Protein AF-A0A2V5XPL1-F1 (afdb_monomer_lite)

pLDDT: mean 75.9, std 19.17, range [29.36, 95.56]

Sequence (216 aa):
ADLLASRTSQWNYLVHGRSPAFFERTAELPSSELETATKREAIRCHQTQIKLSRRRFLRYAARPERFLRVKRESAVQRDGAVYSVSRARDNLDVDLCFSADPFRMQRNKFFVLGRDSLGRKRACQIRLPGCSADLEMLDCATSRSIGIARYRGHPFAGKFTLPLHLFSPIHDLFIKVDRRLWFFDEAGWTEIPGVPSLTKVPHSMISAEAYSLAVH

Foldseek 3Di:
DDPPPPPDWDKDWDDDDDDPVVVVQWDWDDDDPVQLVVCLVVLVVPVVVCVVPVVVSNVVSVDTIIIGTDDPPDAPDCQFQWRHWDDDQFKIKTKGAADPDPLQQPFKKKKKWAAFPVRHIWIWIWGQDQAWDWTFTATPVPRDGPDIWTWHDGSGITMIMDTCNRHGLQIKMWMAIARDSDPDGRDDIDIDHRDDDPVDDPPPDPDDDDDDDDDD

Structure (mmCIF, N/CA/C/O backbone):
data_AF-A0A2V5XPL1-F1
#
_entry.id   AF-A0A2V5XPL1-F1
#
loop_
_atom_site.group_PDB
_atom_site.id
_atom_site.type_symbol
_atom_site.label_atom_id
_atom_site.label_alt_id
_atom_site.label_comp_id
_atom_site.label_asym_id
_atom_site.label_entity_id
_atom_site.label_seq_id
_atom_site.pdbx_PDB_ins_code
_atom_site.Cartn_x
_atom_site.Cartn_y
_atom_site.Cartn_z
_atom_site.occupancy
_atom_site.B_iso_or_equiv
_atom_site.auth_seq_id
_atom_site.auth_comp_id
_atom_site.auth_asym_id
_atom_site.auth_atom_id
_atom_site.pdbx_PDB_model_num
ATOM 1 N N . ALA A 1 1 ? -38.252 9.332 -17.600 1.00 35.12 1 ALA A N 1
ATOM 2 C CA . ALA A 1 1 ? -38.357 8.841 -16.214 1.00 35.12 1 ALA A CA 1
ATOM 3 C C . ALA A 1 1 ? -36.947 8.531 -15.727 1.00 35.12 1 ALA A C 1
ATOM 5 O O . ALA A 1 1 ? -36.477 7.410 -15.881 1.00 35.12 1 ALA A O 1
ATOM 6 N N . ASP A 1 2 ? -36.251 9.560 -15.239 1.00 34.09 2 ASP A N 1
ATOM 7 C CA . ASP A 1 2 ? -34.912 9.444 -14.661 1.00 34.09 2 ASP A CA 1
ATOM 8 C C . ASP A 1 2 ? -35.022 8.782 -13.290 1.00 34.09 2 ASP A C 1
ATOM 10 O O . ASP A 1 2 ? -35.358 9.410 -12.285 1.00 34.09 2 ASP A O 1
ATOM 14 N N . LEU A 1 3 ? -34.791 7.473 -13.261 1.00 38.69 3 LEU A N 1
ATOM 15 C CA . LEU A 1 3 ? -34.635 6.735 -12.020 1.00 38.69 3 LEU A CA 1
ATOM 16 C C . LEU A 1 3 ? -33.346 7.207 -11.352 1.00 38.69 3 LEU A C 1
ATOM 18 O O . LEU A 1 3 ? -32.248 6.931 -11.831 1.00 38.69 3 LEU A O 1
ATOM 22 N N . LEU A 1 4 ? -33.534 7.937 -10.254 1.00 42.50 4 LEU A N 1
ATOM 23 C CA . LEU A 1 4 ? -32.608 8.204 -9.158 1.00 42.50 4 LEU A CA 1
ATOM 24 C C . LEU A 1 4 ? -31.478 7.166 -9.082 1.00 42.50 4 LEU A C 1
ATOM 26 O O . LEU A 1 4 ? -31.552 6.190 -8.335 1.00 42.50 4 LEU A O 1
ATOM 30 N N . ALA A 1 5 ? -30.393 7.394 -9.821 1.00 43.53 5 ALA A N 1
ATOM 31 C CA . ALA A 1 5 ? -29.129 6.755 -9.520 1.00 43.53 5 ALA A CA 1
ATOM 32 C C . ALA A 1 5 ? -28.690 7.346 -8.180 1.00 43.53 5 ALA A C 1
ATOM 34 O O . ALA A 1 5 ? -28.109 8.434 -8.136 1.00 43.53 5 ALA A O 1
ATOM 35 N N . SER A 1 6 ? -29.055 6.675 -7.083 1.00 45.66 6 SER A N 1
ATOM 36 C CA . SER A 1 6 ? -28.578 6.980 -5.739 1.00 45.66 6 SER A CA 1
ATOM 37 C C . SER A 1 6 ? -27.089 7.276 -5.839 1.00 45.66 6 SER A C 1
ATOM 39 O O . SER A 1 6 ? -26.299 6.404 -6.200 1.00 45.66 6 SER A O 1
ATOM 41 N N . ARG A 1 7 ? -26.705 8.537 -5.610 1.00 56.59 7 ARG A N 1
ATOM 42 C CA . ARG A 1 7 ? -25.305 8.964 -5.647 1.00 56.59 7 ARG A CA 1
ATOM 43 C C . ARG A 1 7 ? -24.595 8.309 -4.465 1.00 56.59 7 ARG A C 1
ATOM 45 O O . ARG A 1 7 ? -24.478 8.910 -3.397 1.00 56.59 7 ARG A O 1
ATOM 52 N N . THR A 1 8 ? -24.147 7.070 -4.641 1.00 62.78 8 THR A N 1
ATOM 53 C CA . THR A 1 8 ? -23.387 6.331 -3.637 1.00 62.78 8 THR A CA 1
ATOM 54 C C . THR A 1 8 ? -22.125 7.126 -3.335 1.00 62.78 8 THR A C 1
ATOM 56 O O . THR A 1 8 ? -21.263 7.308 -4.194 1.00 62.78 8 THR A O 1
ATOM 59 N N . SER A 1 9 ? -22.045 7.675 -2.125 1.00 63.34 9 SER A N 1
ATOM 60 C CA . SER A 1 9 ? -20.854 8.378 -1.659 1.00 63.34 9 SER A CA 1
ATOM 61 C C . SER A 1 9 ? -19.925 7.361 -1.010 1.00 63.34 9 SER A C 1
ATOM 63 O O . SER A 1 9 ? -20.336 6.647 -0.100 1.00 63.34 9 SER A O 1
ATOM 65 N N . GLN A 1 10 ? -18.684 7.289 -1.485 1.00 69.88 10 GLN A N 1
ATOM 66 C CA . GLN A 1 10 ? -17.660 6.432 -0.900 1.00 69.88 10 GLN A CA 1
ATOM 67 C C . GLN A 1 10 ? -16.995 7.154 0.275 1.00 69.88 10 GLN A C 1
ATOM 69 O O . GLN A 1 10 ? -16.659 8.338 0.187 1.00 69.88 10 GLN A O 1
ATOM 74 N N . TRP A 1 11 ? -16.803 6.430 1.372 1.00 73.44 11 TRP A N 1
ATOM 75 C CA . TRP A 1 11 ? -16.167 6.930 2.583 1.00 73.44 11 TRP A CA 1
ATOM 76 C C . TRP A 1 11 ? -15.059 5.975 3.011 1.00 73.44 11 TRP A C 1
ATOM 78 O O . TRP A 1 11 ? -15.259 4.763 3.034 1.00 73.44 11 TRP A O 1
ATOM 88 N N . ASN A 1 12 ? -13.906 6.525 3.375 1.00 73.00 12 ASN A N 1
ATOM 89 C CA . ASN A 1 12 ? -12.810 5.766 3.960 1.00 73.00 12 ASN A CA 1
ATOM 90 C C . ASN A 1 12 ? -12.900 5.860 5.481 1.00 73.00 12 ASN A C 1
ATOM 92 O O . ASN A 1 12 ? -12.899 6.963 6.029 1.00 73.00 12 ASN A O 1
ATOM 96 N N . TYR A 1 13 ? -12.959 4.712 6.155 1.00 74.25 13 TYR A N 1
ATOM 97 C CA . TYR A 1 13 ? -12.845 4.643 7.609 1.00 74.25 13 TYR A CA 1
ATOM 98 C C . TYR A 1 13 ? -11.390 4.851 8.030 1.00 74.25 13 TYR A C 1
ATOM 100 O O . TYR A 1 13 ? -10.486 4.172 7.537 1.00 74.25 13 TYR A O 1
ATOM 108 N N . LEU A 1 14 ? -11.154 5.796 8.938 1.00 70.00 14 LEU A N 1
ATOM 109 C CA . LEU A 1 14 ? -9.813 6.214 9.324 1.00 70.00 14 LEU A CA 1
ATOM 110 C C . LEU A 1 14 ? -9.501 5.808 10.764 1.00 70.00 14 LEU A C 1
ATOM 112 O O . LEU A 1 14 ? -10.142 6.246 11.715 1.00 70.00 14 LEU A O 1
ATOM 116 N N . VAL A 1 15 ? -8.456 4.995 10.924 1.00 66.06 15 VAL A N 1
ATOM 117 C CA . VAL A 1 15 ? -8.040 4.446 12.227 1.00 66.06 15 VAL A CA 1
ATOM 118 C C . VAL A 1 15 ? -6.996 5.338 12.917 1.00 66.06 15 VAL A C 1
ATOM 120 O O . VAL A 1 15 ? -6.916 5.385 14.150 1.00 66.06 15 VAL A O 1
ATOM 123 N N . HIS A 1 16 ? -6.189 6.069 12.139 1.00 64.88 16 HIS A N 1
ATOM 124 C CA . HIS A 1 16 ? -5.072 6.878 12.628 1.00 64.88 16 HIS A CA 1
ATOM 125 C C . HIS A 1 16 ? -4.953 8.199 11.860 1.00 64.88 16 HIS A C 1
ATOM 127 O O . HIS A 1 16 ? -5.080 8.222 10.643 1.00 64.88 16 HIS A O 1
ATOM 133 N N . GLY A 1 17 ? -4.643 9.274 12.583 1.00 60.06 17 GLY A N 1
ATOM 134 C CA . GLY A 1 17 ? -4.230 10.560 12.030 1.00 60.06 17 GLY A CA 1
ATOM 135 C C . GLY A 1 17 ? -3.600 11.410 13.127 1.00 60.06 17 GLY A C 1
ATOM 136 O O . GLY A 1 17 ? -3.989 11.309 14.294 1.00 60.06 17 GLY A O 1
ATOM 137 N N . ARG A 1 18 ? -2.558 12.169 12.779 1.00 57.19 18 ARG A N 1
ATOM 138 C CA . ARG A 1 18 ? -1.779 12.979 13.735 1.00 57.19 18 ARG A CA 1
ATOM 139 C C . ARG A 1 18 ? -1.685 14.457 13.356 1.00 57.19 18 ARG A C 1
ATOM 141 O O . ARG A 1 18 ? -1.270 15.247 14.194 1.00 57.19 18 ARG A O 1
ATOM 148 N N . SER A 1 19 ? -2.057 14.834 12.135 1.00 63.34 19 SER A N 1
ATOM 149 C CA . SER A 1 19 ? -1.958 16.214 11.652 1.00 63.34 19 SER A CA 1
ATOM 150 C C . SER A 1 19 ? -3.250 16.993 11.940 1.00 63.34 19 SER A C 1
ATOM 152 O O . SER A 1 19 ? -4.324 16.439 11.758 1.00 63.34 19 SER A O 1
ATOM 154 N N . PRO A 1 20 ? -3.217 18.272 12.350 1.00 64.50 20 PRO A N 1
ATOM 155 C CA . PRO A 1 20 ? -4.435 19.071 12.555 1.00 64.50 20 PRO A CA 1
ATOM 156 C C . PRO A 1 20 ? -5.342 19.116 11.315 1.00 64.50 20 PRO A C 1
ATOM 158 O O . PRO A 1 20 ? -6.543 18.881 11.406 1.00 64.50 20 PRO A O 1
ATOM 161 N N . ALA A 1 21 ? -4.733 19.254 10.135 1.00 65.31 21 ALA A N 1
ATOM 162 C CA . ALA A 1 21 ? -5.426 19.232 8.850 1.00 65.31 21 ALA A CA 1
ATOM 163 C C . ALA A 1 21 ? -6.145 17.896 8.556 1.00 65.31 21 ALA A C 1
ATOM 165 O O . ALA A 1 21 ? -7.049 17.854 7.723 1.00 65.31 21 ALA A O 1
ATOM 166 N N . PHE A 1 22 ? -5.753 16.794 9.208 1.00 66.12 22 PHE A N 1
ATOM 167 C CA . PHE A 1 22 ? -6.493 15.532 9.158 1.00 66.12 22 PHE A CA 1
ATOM 168 C C . PHE A 1 22 ? -7.837 15.660 9.883 1.00 66.12 22 PHE A C 1
ATOM 170 O O . PHE A 1 22 ? -8.853 15.282 9.313 1.00 66.12 22 PHE A O 1
ATOM 177 N N . PHE A 1 23 ? -7.866 16.239 11.088 1.00 67.69 23 PHE A N 1
ATOM 178 C CA . PHE A 1 23 ? -9.087 16.344 11.897 1.00 67.69 23 PHE A CA 1
ATOM 179 C C . PHE A 1 23 ? -10.136 17.252 11.246 1.00 67.69 23 PHE A C 1
ATOM 181 O O . PHE A 1 23 ? -11.319 16.932 11.282 1.00 67.69 23 PHE A O 1
ATOM 188 N N . GLU A 1 24 ? -9.710 18.333 10.589 1.00 71.88 24 GLU A N 1
ATOM 189 C CA . GLU A 1 24 ? -10.612 19.283 9.919 1.00 71.88 24 GLU A CA 1
ATOM 190 C C . GLU A 1 24 ? -11.378 18.681 8.731 1.00 71.88 24 GLU A C 1
ATOM 192 O O . GLU A 1 24 ? -12.438 19.176 8.354 1.00 71.88 24 GLU A O 1
ATOM 197 N N . ARG A 1 25 ? -10.850 17.618 8.112 1.00 70.56 25 ARG A N 1
ATOM 198 C CA . ARG A 1 25 ? -11.424 17.022 6.892 1.00 70.56 25 ARG A CA 1
ATOM 199 C C . ARG A 1 25 ? -12.225 15.752 7.144 1.00 70.56 25 ARG A C 1
ATOM 201 O O . ARG A 1 25 ? -12.852 15.241 6.215 1.00 70.56 25 ARG A O 1
ATOM 208 N N . THR A 1 26 ? -12.179 15.213 8.358 1.00 79.75 26 THR A N 1
ATOM 209 C CA . THR A 1 26 ? -12.940 14.016 8.715 1.00 79.75 26 THR A CA 1
ATOM 210 C C . THR A 1 26 ? -14.326 14.376 9.217 1.00 79.75 26 THR A C 1
ATOM 212 O O . THR A 1 26 ? -14.468 15.253 10.062 1.00 79.75 26 THR A O 1
ATOM 215 N N . ALA A 1 27 ? -15.335 13.643 8.757 1.00 81.94 27 ALA A N 1
ATOM 216 C CA . ALA A 1 27 ? -16.620 13.605 9.433 1.00 81.94 27 ALA A CA 1
ATOM 217 C C . ALA A 1 27 ? -16.511 12.644 10.621 1.00 81.94 27 ALA A C 1
ATOM 219 O O . ALA A 1 27 ? -16.107 11.489 10.454 1.00 81.94 27 ALA A O 1
ATOM 220 N N . GLU A 1 28 ? -16.852 13.125 11.814 1.00 84.88 28 GLU A N 1
ATOM 221 C CA . GLU A 1 28 ? -17.040 12.259 12.973 1.00 84.88 28 GLU A CA 1
ATOM 222 C C . GLU A 1 28 ? -18.458 11.697 12.941 1.00 84.88 28 GLU A C 1
ATOM 224 O O . GLU A 1 28 ? -19.423 12.440 12.755 1.00 84.88 28 GLU A O 1
ATOM 229 N N . LEU A 1 29 ? -18.581 10.385 13.111 1.00 78.00 29 LEU A N 1
ATOM 230 C CA . LEU A 1 29 ? -19.872 9.745 13.291 1.00 78.00 29 LEU A CA 1
ATOM 231 C C . LEU A 1 29 ? -20.077 9.576 14.801 1.00 78.00 29 LEU A C 1
ATOM 233 O O . LEU A 1 29 ? -19.336 8.805 15.427 1.00 78.00 29 LEU A O 1
ATOM 237 N N . PRO A 1 30 ? -20.992 10.347 15.417 1.00 72.31 30 PRO A N 1
ATOM 238 C CA . PRO A 1 30 ? -21.234 10.245 16.845 1.00 72.31 30 PRO A CA 1
ATOM 239 C C . PRO A 1 30 ? -21.788 8.855 17.142 1.00 72.31 30 PRO A C 1
ATOM 241 O O . PRO A 1 30 ? -22.742 8.412 16.510 1.00 72.31 30 PRO A O 1
ATOM 244 N N . SER A 1 31 ? -21.168 8.161 18.091 1.00 79.81 31 SER A N 1
ATOM 245 C CA . SER A 1 31 ? -21.653 6.863 18.549 1.00 79.81 31 SER A CA 1
ATOM 246 C C . SER A 1 31 ? -22.641 7.062 19.690 1.00 79.81 31 SER A C 1
ATOM 248 O O . SER A 1 31 ? -22.354 7.766 20.659 1.00 79.81 31 SER A O 1
ATOM 250 N N . SER A 1 32 ? -23.787 6.401 19.598 1.00 86.00 32 SER A N 1
ATOM 251 C CA . SER A 1 32 ? -24.721 6.249 20.709 1.00 86.00 32 SER A CA 1
ATOM 252 C C . SER A 1 32 ? -24.096 5.442 21.856 1.00 86.00 32 SER A C 1
ATOM 254 O O . SER A 1 32 ? -23.091 4.734 21.697 1.00 86.00 32 SER A O 1
ATOM 256 N N . GLU A 1 33 ? -24.706 5.509 23.040 1.00 88.69 33 GLU A N 1
ATOM 257 C CA . GLU A 1 33 ? -24.285 4.686 24.181 1.00 88.69 33 GLU A CA 1
ATOM 258 C C . GLU A 1 33 ? -24.384 3.188 23.869 1.00 88.69 33 GLU A C 1
ATOM 260 O O . GLU A 1 33 ? -23.497 2.417 24.248 1.00 88.69 33 GLU A O 1
ATOM 265 N N . LEU A 1 34 ? -25.419 2.788 23.121 1.00 90.12 34 LEU A N 1
ATOM 266 C CA . LEU A 1 34 ? -25.627 1.410 22.688 1.00 90.12 34 LEU A CA 1
ATOM 267 C C . LEU A 1 34 ? -24.510 0.946 21.745 1.00 90.12 34 LEU A C 1
ATOM 269 O O . LEU A 1 34 ? -23.914 -0.105 21.972 1.00 90.12 34 LEU A O 1
ATOM 273 N N . GLU A 1 35 ? -24.159 1.742 20.734 1.00 88.81 35 GLU A N 1
ATOM 274 C CA . GLU A 1 35 ? -23.050 1.431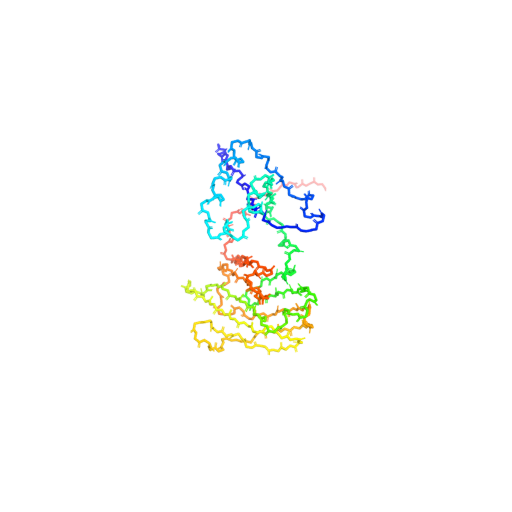 19.819 1.00 88.81 35 GLU A CA 1
ATOM 275 C C . GLU A 1 35 ? -21.711 1.374 20.558 1.00 88.81 35 GLU A C 1
ATOM 277 O O . GLU A 1 35 ? -20.902 0.474 20.329 1.00 88.81 35 GLU A O 1
ATOM 282 N N . THR A 1 36 ? -21.502 2.279 21.516 1.00 90.00 36 THR A N 1
ATOM 283 C CA . THR A 1 36 ? -20.319 2.280 22.383 1.00 90.00 36 THR A CA 1
ATOM 284 C C . THR A 1 36 ? -20.244 1.008 23.232 1.00 90.00 36 THR A C 1
ATOM 286 O O . THR A 1 36 ? -19.161 0.436 23.404 1.00 90.00 36 THR A O 1
ATOM 289 N N . ALA A 1 37 ? -21.373 0.537 23.769 1.00 91.25 37 ALA A N 1
ATOM 290 C CA . ALA A 1 37 ? -21.451 -0.706 24.529 1.00 91.25 37 ALA A CA 1
ATOM 291 C C . ALA A 1 37 ? -21.170 -1.930 23.645 1.00 91.25 37 ALA A C 1
ATOM 293 O O . ALA A 1 37 ? -20.331 -2.757 24.009 1.00 91.25 37 ALA A O 1
ATOM 294 N N . THR A 1 38 ? -21.769 -1.993 22.455 1.00 92.38 38 THR A N 1
ATOM 295 C CA . THR A 1 38 ? -21.522 -3.044 21.457 1.00 92.38 38 THR A CA 1
ATOM 296 C C . THR A 1 38 ? -20.051 -3.086 21.045 1.00 92.38 38 THR A C 1
ATOM 298 O O . THR A 1 38 ? -19.418 -4.142 21.074 1.00 92.38 38 THR A O 1
ATOM 301 N N . LYS A 1 39 ? -19.453 -1.927 20.753 1.00 90.75 39 LYS A N 1
ATOM 302 C CA . LYS A 1 39 ? -18.028 -1.798 20.423 1.00 90.75 39 LYS A CA 1
ATOM 303 C C . LYS A 1 39 ? -17.135 -2.253 21.573 1.00 90.75 39 LYS A C 1
ATOM 305 O O . LYS A 1 39 ? -16.121 -2.916 21.354 1.00 90.75 39 LYS A O 1
ATOM 310 N N . ARG A 1 40 ? -17.508 -1.932 22.815 1.00 92.50 40 ARG A N 1
ATOM 311 C CA . ARG A 1 40 ? -16.790 -2.377 24.016 1.00 92.50 40 ARG A CA 1
ATOM 312 C C . ARG A 1 40 ? -16.814 -3.898 24.157 1.00 92.50 40 ARG A C 1
ATOM 314 O O . ARG A 1 40 ? -15.784 -4.465 24.521 1.00 92.50 40 ARG A O 1
ATOM 321 N N . GLU A 1 41 ? -17.944 -4.537 23.874 1.00 93.25 41 GLU A N 1
ATOM 322 C CA . GLU A 1 41 ? -18.061 -5.994 23.938 1.00 93.25 41 GLU A CA 1
ATOM 323 C C . GLU A 1 41 ? -17.278 -6.674 22.812 1.00 93.25 41 GLU A C 1
ATOM 325 O O . GLU A 1 41 ? -16.469 -7.558 23.079 1.00 93.25 41 GLU A O 1
ATOM 330 N N . ALA A 1 42 ? -17.369 -6.159 21.583 1.00 93.25 42 ALA A N 1
ATOM 331 C CA . ALA A 1 42 ? -16.546 -6.630 20.469 1.00 93.25 42 ALA A CA 1
ATOM 332 C C . ALA A 1 42 ? -15.039 -6.556 20.788 1.00 93.25 42 ALA A C 1
ATOM 334 O O . ALA A 1 42 ? -14.293 -7.504 20.545 1.00 93.25 42 ALA A O 1
ATOM 335 N N . ILE A 1 43 ? -14.583 -5.467 21.420 1.00 91.44 43 ILE A N 1
ATOM 336 C CA . ILE A 1 43 ? -13.186 -5.322 21.858 1.00 91.44 43 ILE A CA 1
ATOM 337 C C . ILE A 1 43 ? -12.798 -6.393 22.897 1.00 91.44 43 ILE A C 1
ATOM 339 O O . ILE A 1 43 ? -11.664 -6.877 22.876 1.00 91.44 43 ILE A O 1
ATOM 343 N N . ARG A 1 44 ? -13.709 -6.794 23.796 1.00 91.12 44 ARG A N 1
ATOM 344 C CA . ARG A 1 44 ? -13.439 -7.829 24.814 1.00 91.12 44 ARG A CA 1
ATOM 345 C C . ARG A 1 44 ? -13.221 -9.215 24.213 1.00 91.12 44 ARG A C 1
ATOM 347 O O . ARG A 1 44 ? -12.436 -9.978 24.777 1.00 91.12 44 ARG A O 1
ATOM 354 N N . CYS A 1 45 ? -13.831 -9.512 23.066 1.00 93.81 45 CYS A N 1
ATOM 355 C CA . CYS A 1 45 ? -13.637 -10.776 22.355 1.00 93.81 45 CYS A CA 1
ATOM 356 C C . CYS A 1 45 ? -12.176 -10.996 21.915 1.00 93.81 45 CYS A C 1
ATOM 358 O O . CYS A 1 45 ? -11.729 -12.137 21.800 1.00 93.81 45 CYS A O 1
ATOM 360 N N . HIS A 1 46 ? -11.382 -9.931 21.737 1.00 88.50 46 HIS A N 1
ATOM 361 C CA . HIS A 1 46 ? -9.960 -10.017 21.380 1.00 88.50 46 HIS A CA 1
ATOM 362 C C . HIS A 1 46 ? -9.070 -10.307 22.602 1.00 88.50 46 HIS A C 1
ATOM 364 O O . HIS A 1 46 ? -8.230 -9.497 23.005 1.00 88.50 46 HIS A O 1
ATOM 370 N N . GLN A 1 47 ? -9.243 -11.492 23.197 1.00 88.62 47 GLN A N 1
ATOM 371 C CA . GLN A 1 47 ? -8.633 -11.887 24.474 1.00 88.62 47 GLN A CA 1
ATOM 372 C C . GLN A 1 47 ? -7.112 -11.671 24.536 1.00 88.62 47 GLN A C 1
ATOM 374 O O . GLN A 1 47 ? -6.595 -11.222 25.560 1.00 88.62 47 GLN A O 1
ATOM 379 N N . THR A 1 48 ? -6.386 -11.950 23.450 1.00 89.31 48 THR A N 1
ATOM 380 C CA . THR A 1 48 ? -4.926 -11.764 23.373 1.00 89.31 48 THR A CA 1
ATOM 381 C C . THR A 1 48 ? -4.524 -10.296 23.516 1.00 89.31 48 THR A C 1
ATOM 383 O O . THR A 1 48 ? -3.605 -9.981 24.266 1.00 89.31 48 THR A O 1
ATOM 386 N N . GLN A 1 49 ? -5.251 -9.377 22.876 1.00 86.88 49 GLN A N 1
ATOM 387 C CA . GLN A 1 49 ? -5.011 -7.937 22.985 1.00 86.88 49 GLN A CA 1
ATOM 388 C C . GLN A 1 49 ? -5.408 -7.409 24.371 1.00 86.88 49 GLN A C 1
ATOM 390 O O . GLN A 1 49 ? -4.670 -6.635 24.984 1.00 86.88 49 GLN A O 1
ATOM 395 N N . ILE A 1 50 ? -6.531 -7.878 24.923 1.00 89.31 50 ILE A N 1
ATOM 396 C CA . ILE A 1 50 ? -6.994 -7.488 26.264 1.00 89.31 50 ILE A CA 1
ATOM 397 C C . ILE A 1 50 ? -5.991 -7.877 27.353 1.00 89.31 50 ILE A C 1
ATOM 399 O O . ILE A 1 50 ? -5.748 -7.071 28.255 1.00 89.31 50 ILE A O 1
ATOM 403 N N . LYS A 1 51 ? -5.380 -9.065 27.251 1.00 89.56 51 LYS A N 1
ATOM 404 C CA . LYS A 1 51 ? -4.330 -9.521 28.176 1.00 89.56 51 LYS A CA 1
ATOM 405 C C . LYS A 1 51 ? -3.105 -8.601 28.172 1.00 89.56 51 LYS A C 1
ATOM 407 O O . LYS A 1 51 ? -2.508 -8.409 29.223 1.00 89.56 51 LYS A O 1
ATOM 412 N N . LEU A 1 52 ? -2.767 -7.989 27.032 1.00 88.75 52 LEU A N 1
ATOM 413 C CA . LEU A 1 52 ? -1.648 -7.043 26.939 1.00 88.75 52 LEU A CA 1
ATOM 414 C C . LEU A 1 52 ? -1.962 -5.691 27.591 1.00 88.75 52 LEU A C 1
ATOM 416 O O . LEU A 1 52 ? -1.110 -5.122 28.267 1.00 88.75 52 LEU A O 1
ATOM 420 N N . SER A 1 53 ? -3.156 -5.127 27.364 1.00 89.75 53 SER A N 1
ATOM 421 C CA . SER A 1 53 ? -3.530 -3.844 27.981 1.00 89.75 53 SER A CA 1
ATOM 422 C C . SER A 1 53 ? -5.033 -3.541 27.932 1.00 89.75 53 SER A C 1
ATOM 424 O O . SER A 1 53 ? -5.507 -2.728 27.133 1.00 89.75 53 SER A O 1
ATOM 426 N N . ARG A 1 54 ? -5.805 -4.136 28.847 1.00 89.00 54 ARG A N 1
ATOM 427 C CA . ARG A 1 54 ? -7.267 -3.955 28.941 1.00 89.00 54 ARG A CA 1
ATOM 428 C C . ARG A 1 54 ? -7.707 -2.486 28.937 1.00 89.00 54 ARG A C 1
ATOM 430 O O . ARG A 1 54 ? -8.564 -2.108 28.140 1.00 89.00 54 ARG A O 1
ATOM 437 N N . ARG A 1 55 ? -7.107 -1.638 29.785 1.00 91.06 55 ARG A N 1
ATOM 438 C CA . ARG A 1 55 ? -7.458 -0.205 29.879 1.00 91.06 55 ARG A CA 1
ATOM 439 C C . ARG A 1 55 ? -7.234 0.524 28.554 1.00 91.06 55 ARG A C 1
ATOM 441 O O . ARG A 1 55 ? -8.081 1.312 28.139 1.00 91.06 55 ARG A O 1
ATOM 448 N N . ARG A 1 56 ? -6.104 0.269 27.884 1.00 89.44 56 ARG A N 1
ATOM 449 C CA . ARG A 1 56 ? -5.773 0.906 26.603 1.00 89.44 56 ARG A CA 1
ATOM 450 C C . ARG A 1 56 ? -6.771 0.508 25.523 1.00 89.44 56 ARG A C 1
ATOM 452 O O . ARG A 1 56 ? -7.236 1.394 24.811 1.00 89.44 56 ARG A O 1
ATOM 459 N N . PHE A 1 57 ? -7.086 -0.782 25.412 1.00 88.50 57 PHE A N 1
ATOM 460 C CA . PHE A 1 57 ? -7.955 -1.279 24.348 1.00 88.50 57 PHE A CA 1
ATOM 461 C C . PHE A 1 57 ? -9.418 -0.874 24.550 1.00 88.50 57 PHE A C 1
ATOM 463 O O . PHE A 1 57 ? -10.038 -0.370 23.619 1.00 88.50 57 PHE A O 1
ATOM 470 N N . LEU A 1 58 ? -9.951 -0.958 25.773 1.00 90.19 58 LEU A N 1
ATOM 471 C CA . LEU A 1 58 ? -11.329 -0.530 26.046 1.00 90.19 58 LEU A CA 1
ATOM 472 C C . LEU A 1 58 ? -11.539 0.978 25.853 1.00 90.19 58 LEU A C 1
ATOM 474 O O . LEU A 1 58 ? -12.645 1.402 25.529 1.00 90.19 58 LEU A O 1
ATOM 478 N N . ARG A 1 59 ? -10.484 1.796 25.981 1.00 89.00 59 ARG A N 1
ATOM 479 C CA . ARG A 1 59 ? -10.556 3.233 25.679 1.00 89.00 59 ARG A CA 1
ATOM 480 C C . ARG A 1 59 ? -10.881 3.513 24.207 1.00 89.00 59 ARG A C 1
ATOM 482 O O . ARG A 1 59 ? -11.398 4.586 23.922 1.00 89.00 59 ARG A O 1
ATOM 489 N N . TYR A 1 60 ? -10.618 2.586 23.278 1.00 87.06 60 TYR A N 1
ATOM 490 C CA . TYR A 1 60 ? -11.019 2.758 21.876 1.00 87.06 60 TYR A CA 1
ATOM 491 C C . TYR A 1 60 ? -12.538 2.709 21.678 1.00 87.06 60 TYR A C 1
ATOM 493 O O . TYR A 1 60 ? -13.016 3.298 20.714 1.00 87.06 60 TYR A O 1
ATOM 501 N N . ALA A 1 61 ? -13.297 2.075 22.583 1.00 88.62 61 ALA A N 1
ATOM 502 C CA . ALA A 1 61 ? -14.759 2.061 22.502 1.00 88.62 61 ALA A CA 1
ATOM 503 C C . ALA A 1 61 ? -15.357 3.468 22.639 1.00 88.62 61 ALA A C 1
ATOM 505 O O . ALA A 1 61 ? -16.333 3.776 21.976 1.00 88.62 61 ALA A O 1
ATOM 506 N N . ALA A 1 62 ? -14.741 4.323 23.460 1.00 84.44 62 ALA A N 1
ATOM 507 C CA . ALA A 1 62 ? -15.218 5.680 23.725 1.00 84.44 62 ALA A CA 1
ATOM 508 C C . ALA A 1 62 ? -14.738 6.718 22.695 1.00 84.44 62 ALA A C 1
ATOM 510 O O . ALA A 1 62 ? -14.997 7.906 22.860 1.00 84.44 62 ALA A O 1
ATOM 511 N N . ARG A 1 63 ? -13.961 6.312 21.682 1.00 84.81 63 ARG A N 1
ATOM 512 C CA . ARG A 1 63 ? -13.459 7.241 20.664 1.00 84.81 63 ARG A CA 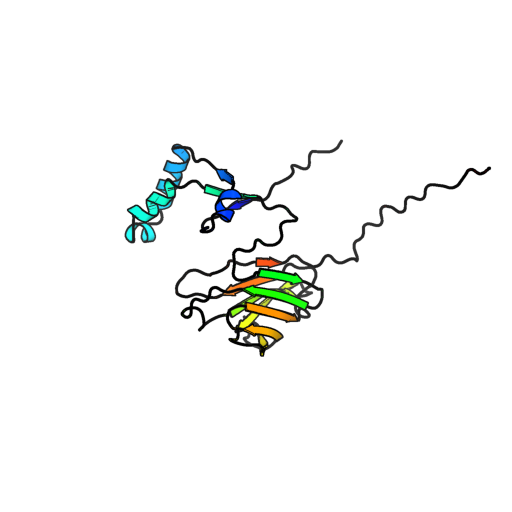1
ATOM 513 C C . ARG A 1 63 ? -14.460 7.343 19.513 1.00 84.81 63 ARG A C 1
ATOM 515 O O . ARG A 1 63 ? -14.873 6.284 19.029 1.00 84.81 63 ARG A O 1
ATOM 522 N N . PRO A 1 64 ? -14.769 8.566 19.041 1.00 81.69 64 PRO A N 1
ATOM 523 C CA . PRO A 1 64 ? -15.603 8.746 17.864 1.00 81.69 64 PRO A CA 1
ATOM 524 C C . PRO A 1 64 ? -14.936 8.115 16.642 1.00 81.69 64 PRO A C 1
ATOM 526 O O . PRO A 1 64 ? -13.705 8.093 16.514 1.00 81.69 64 PRO A O 1
ATOM 529 N N . GLU A 1 65 ? -15.765 7.577 15.758 1.00 84.75 65 GLU A N 1
ATOM 530 C CA . GLU A 1 65 ? -15.325 7.023 14.486 1.00 84.75 65 GLU A CA 1
ATOM 531 C C . GLU A 1 65 ? -15.235 8.124 13.444 1.00 84.75 65 GLU A C 1
ATOM 533 O O . GLU A 1 65 ? -16.058 9.037 13.411 1.00 84.75 65 GLU A O 1
ATOM 538 N N . ARG A 1 66 ? -14.200 8.057 12.609 1.00 83.62 66 ARG A N 1
ATOM 539 C CA . ARG A 1 66 ? -13.892 9.120 11.659 1.00 83.62 66 ARG A CA 1
ATOM 540 C C . ARG A 1 66 ? -13.870 8.592 10.252 1.00 83.62 66 ARG A C 1
ATOM 542 O O . ARG A 1 66 ? -13.223 7.584 9.963 1.00 83.62 66 ARG A O 1
ATOM 549 N N . PHE A 1 67 ? -14.535 9.329 9.381 1.00 81.31 67 PHE A N 1
ATOM 550 C CA . PHE A 1 67 ? -14.689 8.977 7.988 1.00 81.31 67 PHE A CA 1
ATOM 551 C C . PHE A 1 67 ? -14.252 10.138 7.111 1.00 81.31 67 PHE A C 1
ATOM 553 O O . PHE A 1 67 ? -14.579 11.298 7.360 1.00 81.31 67 PHE A O 1
ATOM 560 N N . LEU A 1 68 ? -13.518 9.821 6.053 1.00 78.19 68 LEU A N 1
ATOM 561 C CA . LEU A 1 68 ? -13.187 10.777 5.010 1.00 78.19 68 LEU A CA 1
ATOM 562 C C . LEU A 1 68 ? -14.037 10.487 3.784 1.00 78.19 68 LEU A C 1
ATOM 564 O O . LEU A 1 68 ? -14.012 9.375 3.257 1.00 78.19 68 LEU A O 1
ATOM 568 N N . ARG A 1 69 ? -14.763 11.498 3.308 1.00 71.62 69 ARG A N 1
ATOM 569 C CA . ARG A 1 69 ? -15.510 11.387 2.058 1.00 71.62 69 ARG A CA 1
ATOM 570 C C . ARG A 1 69 ? -14.533 11.368 0.892 1.00 71.62 69 ARG A C 1
ATOM 572 O O . ARG A 1 69 ? -13.794 12.329 0.684 1.00 71.62 69 ARG A O 1
ATOM 579 N N . VAL A 1 70 ? -14.568 10.305 0.105 1.00 67.31 70 VAL A N 1
ATOM 580 C CA . VAL A 1 70 ? -13.778 10.199 -1.119 1.00 67.31 70 VAL A CA 1
ATOM 581 C C . VAL A 1 70 ? -14.520 10.965 -2.210 1.00 67.31 70 VAL A C 1
ATOM 583 O O . VAL A 1 70 ? -15.613 10.564 -2.616 1.00 67.31 70 VAL A O 1
ATOM 586 N N . LYS A 1 71 ? -13.970 12.090 -2.688 1.00 62.62 71 LYS A N 1
ATOM 587 C CA . LYS A 1 71 ? -14.448 12.669 -3.955 1.00 62.62 71 LYS A CA 1
ATOM 588 C C . LYS A 1 71 ? -13.739 11.924 -5.084 1.00 62.62 71 LYS A C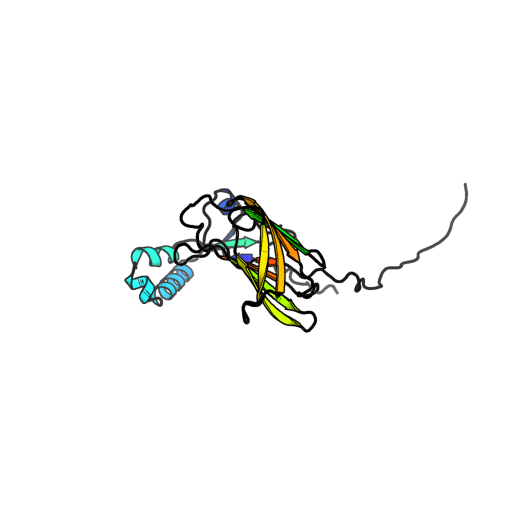 1
ATOM 590 O O . LYS A 1 71 ? -12.537 11.702 -4.987 1.00 62.62 71 LYS A O 1
ATOM 595 N N . ARG A 1 72 ? -14.455 11.583 -6.162 1.00 52.81 72 ARG A N 1
ATOM 596 C CA . ARG A 1 72 ? -13.880 10.908 -7.348 1.00 52.81 72 ARG A CA 1
ATOM 597 C C . ARG A 1 72 ? -12.674 11.646 -7.951 1.00 52.81 72 ARG A C 1
ATOM 599 O O . ARG A 1 72 ? -11.850 11.019 -8.596 1.00 52.81 72 ARG A O 1
ATOM 606 N N . GLU A 1 73 ? -12.563 12.948 -7.700 1.00 48.97 73 GLU A N 1
ATOM 607 C CA . GLU A 1 73 ? -11.487 13.827 -8.179 1.00 48.97 73 GLU A CA 1
ATOM 608 C C . GLU A 1 73 ? -10.407 14.104 -7.116 1.00 48.97 73 GLU A C 1
ATOM 610 O O . GLU A 1 73 ? -9.479 14.876 -7.344 1.00 48.97 73 GLU A O 1
ATOM 615 N N . SER A 1 74 ? -10.525 13.524 -5.916 1.00 44.25 74 SER A N 1
ATOM 616 C CA . SER A 1 74 ? -9.529 13.722 -4.862 1.00 44.25 74 SER A CA 1
ATOM 617 C C . SER A 1 74 ? -8.255 12.973 -5.219 1.00 44.25 74 SER A C 1
ATOM 619 O O . SER A 1 74 ? -8.193 11.753 -5.087 1.00 44.25 74 SER A O 1
ATOM 621 N N . ALA A 1 75 ? -7.238 13.726 -5.644 1.00 42.44 75 ALA A N 1
ATOM 622 C CA . ALA A 1 75 ? -5.858 13.268 -5.688 1.00 42.44 75 ALA A CA 1
ATOM 623 C C . ALA A 1 75 ? -5.537 12.481 -4.408 1.00 42.44 75 ALA A C 1
ATOM 625 O O . ALA A 1 75 ? -5.870 12.934 -3.307 1.00 42.44 75 ALA A O 1
ATOM 626 N N . VAL A 1 76 ? -4.930 11.301 -4.576 1.00 43.94 76 VAL A N 1
ATOM 627 C CA . VAL A 1 76 ? -4.459 10.419 -3.498 1.00 43.94 76 VAL A CA 1
ATOM 628 C C . VAL A 1 76 ? -3.852 11.284 -2.391 1.00 43.94 76 VAL A C 1
ATOM 630 O O . VAL A 1 76 ? -2.917 12.050 -2.622 1.00 43.94 76 VAL A O 1
ATOM 633 N N . GLN A 1 77 ? -4.482 11.272 -1.216 1.00 45.19 77 GLN A N 1
ATOM 634 C CA . GLN A 1 77 ? -4.183 12.241 -0.172 1.00 45.19 77 GLN A CA 1
ATOM 635 C C . GLN A 1 77 ? -2.762 12.031 0.374 1.00 45.19 77 GLN A C 1
ATOM 637 O O . GLN A 1 77 ? -2.330 10.908 0.617 1.00 45.19 77 GLN A O 1
ATOM 642 N N . ARG A 1 78 ? -2.077 13.162 0.574 1.00 51.91 78 ARG A N 1
ATOM 643 C CA . ARG A 1 78 ? -0.656 13.371 0.908 1.00 51.91 78 ARG A CA 1
ATOM 644 C C . ARG A 1 78 ? -0.253 12.940 2.332 1.00 51.91 78 ARG A C 1
ATOM 646 O O . ARG A 1 78 ? 0.405 13.707 3.027 1.00 51.91 78 ARG A O 1
ATOM 653 N N . ASP A 1 79 ? -0.699 11.781 2.805 1.00 47.75 79 ASP A N 1
ATOM 654 C CA . ASP A 1 79 ? -0.393 11.286 4.159 1.00 47.75 79 ASP A CA 1
ATOM 655 C C . ASP A 1 79 ? 0.108 9.833 4.068 1.00 47.75 79 ASP A C 1
ATOM 657 O O . ASP A 1 79 ? -0.574 8.871 4.417 1.00 47.75 79 ASP A O 1
ATOM 661 N N . GLY A 1 80 ? 1.293 9.667 3.475 1.00 63.53 80 GLY A N 1
ATOM 662 C CA . GLY A 1 80 ? 1.929 8.371 3.257 1.00 63.53 80 GLY A CA 1
ATOM 663 C C . GLY A 1 80 ? 3.245 8.490 2.492 1.00 63.53 80 GLY A C 1
ATOM 664 O O . GLY A 1 80 ? 3.580 9.547 1.964 1.00 63.53 80 GLY A O 1
ATOM 665 N N . ALA A 1 81 ? 3.985 7.382 2.418 1.00 73.12 81 ALA A N 1
ATOM 666 C CA . ALA A 1 81 ? 5.278 7.319 1.736 1.00 73.12 81 ALA A CA 1
ATOM 667 C C . ALA A 1 81 ? 5.207 7.617 0.224 1.00 73.12 81 ALA A C 1
ATOM 669 O O . ALA A 1 81 ? 6.214 7.961 -0.391 1.00 73.12 81 ALA A O 1
ATOM 670 N N . VAL A 1 82 ? 4.024 7.456 -0.376 1.00 79.62 82 VAL A N 1
ATOM 671 C CA . VAL A 1 82 ? 3.743 7.766 -1.780 1.00 79.62 82 VAL A CA 1
ATOM 672 C C . VAL A 1 82 ? 3.125 9.159 -1.853 1.00 79.62 82 VAL A C 1
ATOM 674 O O . VAL A 1 82 ? 1.999 9.363 -1.407 1.00 79.62 82 VAL A O 1
ATOM 677 N N . TYR A 1 83 ? 3.868 10.108 -2.414 1.00 77.00 83 TYR A N 1
ATOM 678 C CA . TYR A 1 83 ? 3.450 11.499 -2.566 1.00 77.00 83 TYR A CA 1
ATOM 679 C C . TYR A 1 83 ? 2.575 11.708 -3.806 1.00 77.00 83 TYR A C 1
ATOM 681 O O . TYR A 1 83 ? 1.594 12.449 -3.765 1.00 77.00 83 TYR A O 1
ATOM 689 N N . SER A 1 84 ? 2.934 11.061 -4.914 1.00 80.81 84 SER A N 1
ATOM 690 C CA . SER A 1 84 ? 2.242 11.199 -6.192 1.00 80.81 84 SER A CA 1
ATOM 691 C C . SER A 1 84 ? 2.388 9.917 -7.010 1.00 80.81 84 SER A C 1
ATOM 693 O O . SER A 1 84 ? 3.363 9.176 -6.861 1.00 80.81 84 SER A O 1
ATOM 695 N N . VAL A 1 85 ? 1.399 9.647 -7.861 1.00 86.00 85 VAL A N 1
ATOM 696 C CA . VAL A 1 85 ? 1.445 8.553 -8.829 1.00 86.00 85 VAL A CA 1
ATOM 697 C C . VAL A 1 85 ? 0.884 9.045 -10.151 1.00 86.00 85 VAL A C 1
ATOM 699 O O . VAL A 1 85 ? -0.208 9.609 -10.193 1.00 86.00 85 VAL A O 1
ATOM 702 N N . SER A 1 86 ? 1.599 8.777 -11.238 1.00 85.50 86 SER A N 1
ATOM 703 C CA . SER A 1 86 ? 1.096 8.963 -12.593 1.00 85.50 86 SER A CA 1
ATOM 704 C C . SER A 1 86 ? 1.332 7.701 -13.413 1.00 85.50 86 SER A C 1
ATOM 706 O O . SER A 1 86 ? 2.390 7.077 -13.353 1.00 85.50 86 SER A O 1
ATOM 708 N N . ARG A 1 87 ? 0.305 7.286 -14.155 1.00 88.62 87 ARG A N 1
ATOM 709 C CA . ARG A 1 87 ? 0.319 6.058 -14.945 1.00 88.62 87 ARG A CA 1
ATOM 710 C C . ARG A 1 87 ? 0.109 6.392 -16.412 1.00 88.62 87 ARG A C 1
ATOM 712 O O . ARG A 1 87 ? -0.929 6.931 -16.785 1.00 88.62 87 ARG A O 1
ATOM 719 N N . ALA A 1 88 ? 1.078 6.016 -17.232 1.00 86.25 88 ALA A N 1
ATOM 720 C CA . ALA A 1 88 ? 0.947 5.940 -18.676 1.00 86.25 88 ALA A CA 1
ATOM 721 C C . ALA A 1 88 ? 0.734 4.479 -19.102 1.00 86.25 88 ALA A C 1
ATOM 723 O O . ALA A 1 88 ? 0.764 3.559 -18.282 1.00 86.25 88 ALA A O 1
ATOM 724 N N . ARG A 1 89 ? 0.527 4.255 -20.405 1.00 83.31 89 ARG A N 1
ATOM 725 C CA . ARG A 1 89 ? 0.414 2.902 -20.972 1.00 83.31 89 ARG A CA 1
ATOM 726 C C . ARG A 1 89 ? 1.645 2.051 -20.646 1.00 83.31 89 ARG A C 1
ATOM 728 O O . ARG A 1 89 ? 1.490 0.922 -20.196 1.00 83.31 89 ARG A O 1
ATOM 735 N N . ASP A 1 90 ? 2.831 2.623 -20.839 1.00 86.50 90 ASP A N 1
ATOM 736 C CA . ASP A 1 90 ? 4.088 1.872 -20.796 1.00 86.50 90 ASP A CA 1
ATOM 737 C C . ASP A 1 90 ? 4.915 2.126 -19.539 1.00 86.50 90 ASP A C 1
ATOM 739 O O . ASP A 1 90 ? 5.843 1.370 -19.269 1.00 86.50 90 ASP A O 1
ATOM 743 N N . ASN A 1 91 ? 4.575 3.150 -18.751 1.00 90.88 91 ASN A N 1
ATOM 744 C CA . ASN A 1 91 ? 5.357 3.563 -17.590 1.00 90.88 91 ASN A CA 1
ATOM 745 C C . ASN A 1 91 ? 4.468 3.909 -16.395 1.00 90.88 91 ASN A C 1
ATOM 747 O O . ASN A 1 91 ? 3.385 4.480 -16.547 1.00 90.88 91 ASN A O 1
ATOM 751 N N . LEU A 1 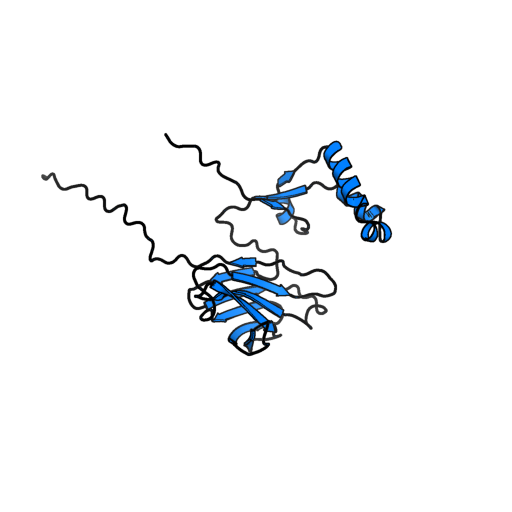92 ? 4.973 3.607 -15.203 1.00 92.19 92 LEU A N 1
ATOM 752 C CA . LEU A 1 92 ? 4.438 4.080 -13.936 1.00 92.19 92 LEU A CA 1
ATOM 753 C C . LEU A 1 92 ? 5.464 4.976 -13.260 1.00 92.19 92 LEU A C 1
ATOM 755 O O . LEU A 1 92 ? 6.570 4.531 -12.968 1.00 92.19 92 LEU A O 1
ATOM 759 N N . ASP A 1 93 ? 5.064 6.202 -12.968 1.00 92.12 93 ASP A N 1
ATOM 760 C CA . ASP A 1 93 ? 5.860 7.175 -12.242 1.00 92.12 93 ASP A CA 1
ATOM 761 C C . ASP A 1 93 ? 5.298 7.336 -10.828 1.00 92.12 93 ASP A C 1
ATOM 763 O O . ASP A 1 93 ? 4.111 7.614 -10.650 1.00 92.12 93 ASP A O 1
ATOM 767 N N . VAL A 1 94 ? 6.144 7.146 -9.818 1.00 89.81 94 VAL A N 1
ATOM 768 C CA . VAL A 1 94 ? 5.764 7.193 -8.402 1.00 89.81 94 VAL A CA 1
ATOM 769 C C . VAL A 1 94 ? 6.731 8.097 -7.655 1.00 89.81 94 VAL A C 1
ATOM 771 O O . VAL A 1 94 ? 7.906 7.761 -7.507 1.00 89.81 94 VAL A O 1
ATOM 774 N N . ASP A 1 95 ? 6.234 9.220 -7.153 1.00 88.25 95 ASP A N 1
ATOM 775 C CA . ASP A 1 95 ? 7.006 10.097 -6.280 1.00 88.25 95 ASP A CA 1
ATOM 776 C C . ASP A 1 95 ? 6.876 9.615 -4.839 1.00 88.25 95 ASP A C 1
ATOM 778 O O . ASP A 1 95 ? 5.769 9.448 -4.318 1.00 88.25 95 ASP A O 1
ATOM 782 N N . LEU A 1 96 ? 8.013 9.393 -4.188 1.00 85.31 96 LEU A N 1
ATOM 783 C CA . LEU A 1 96 ? 8.104 8.927 -2.813 1.00 85.31 96 LEU A CA 1
ATOM 784 C C . LEU A 1 96 ? 8.681 10.018 -1.914 1.00 85.31 96 LEU A C 1
ATOM 786 O O . LEU A 1 96 ? 9.629 10.712 -2.285 1.00 85.31 96 LEU A O 1
ATOM 790 N N . CYS A 1 97 ? 8.129 10.130 -0.709 1.00 82.12 97 CYS A N 1
ATOM 791 C CA . CYS A 1 97 ? 8.634 10.992 0.350 1.00 82.12 97 CYS A CA 1
ATOM 792 C C . CYS A 1 97 ? 8.528 10.253 1.685 1.00 82.12 97 CYS A C 1
ATOM 794 O O . CYS A 1 97 ? 7.465 9.779 2.073 1.00 82.12 97 CYS A O 1
ATOM 796 N N . PHE A 1 98 ? 9.647 10.125 2.380 1.00 76.19 98 PHE A N 1
ATOM 797 C CA . PHE A 1 98 ? 9.820 9.267 3.538 1.00 76.19 98 PHE A CA 1
ATOM 798 C C . PHE A 1 98 ? 10.145 10.090 4.779 1.00 76.19 98 PHE A C 1
ATOM 800 O O . PHE A 1 98 ? 10.919 11.045 4.729 1.00 76.19 98 PHE A O 1
ATOM 807 N N . SER A 1 99 ? 9.643 9.650 5.933 1.00 70.19 99 SER A N 1
ATOM 808 C CA . SER A 1 99 ? 10.134 10.155 7.216 1.00 70.19 99 SER A CA 1
ATOM 809 C C . SER A 1 99 ? 11.622 9.812 7.413 1.00 70.19 99 SER A C 1
ATOM 811 O O . SER A 1 99 ? 12.070 8.713 7.063 1.00 70.19 99 SER A O 1
ATOM 813 N N . ALA A 1 100 ? 12.384 10.749 7.990 1.00 66.12 100 ALA A N 1
ATOM 814 C CA . ALA A 1 100 ? 13.836 10.661 8.186 1.00 66.12 100 ALA A CA 1
ATOM 815 C C . ALA A 1 100 ? 14.280 9.709 9.321 1.00 66.12 100 ALA A C 1
ATOM 817 O O . ALA A 1 100 ? 15.362 9.866 9.877 1.00 66.12 100 ALA A O 1
ATOM 818 N N . ASP A 1 101 ? 13.449 8.731 9.689 1.00 66.31 101 ASP A N 1
ATOM 819 C CA . ASP A 1 101 ? 13.736 7.776 10.763 1.00 66.31 101 ASP A CA 1
ATOM 820 C C . ASP A 1 101 ? 14.839 6.781 10.319 1.00 66.31 101 ASP A C 1
ATOM 822 O O . ASP A 1 101 ? 14.579 5.930 9.455 1.00 66.31 101 ASP A O 1
ATOM 826 N N . PRO A 1 102 ? 16.066 6.854 10.883 1.00 58.69 102 PRO A N 1
ATOM 827 C CA . PRO A 1 102 ? 17.212 6.068 10.417 1.00 58.69 102 PRO A CA 1
ATOM 828 C C . PRO A 1 102 ? 17.022 4.563 10.628 1.00 58.69 102 PRO A C 1
ATOM 830 O O . PRO A 1 102 ? 17.553 3.745 9.874 1.00 58.69 102 PRO A O 1
ATOM 833 N N . PHE A 1 103 ? 16.215 4.172 11.618 1.00 58.81 103 PHE A N 1
ATOM 834 C CA . PHE A 1 103 ? 15.955 2.767 11.918 1.00 58.81 103 PHE A CA 1
ATOM 835 C C . PHE A 1 103 ? 15.099 2.088 10.824 1.00 58.81 103 PHE A C 1
ATOM 837 O O . PHE A 1 103 ? 15.039 0.860 10.760 1.00 58.81 103 PHE A O 1
ATOM 844 N N . ARG A 1 104 ? 14.469 2.864 9.923 1.00 63.62 104 ARG A N 1
ATOM 845 C CA . ARG A 1 104 ? 13.613 2.397 8.810 1.00 63.62 104 ARG A CA 1
ATOM 846 C C . ARG A 1 104 ? 14.347 2.251 7.474 1.00 63.62 104 ARG A C 1
ATOM 848 O O . ARG A 1 104 ? 13.700 2.207 6.431 1.00 63.62 104 ARG A O 1
ATOM 855 N N . MET A 1 105 ? 15.681 2.256 7.442 1.00 58.25 105 MET A N 1
ATOM 856 C CA . MET A 1 105 ? 16.434 2.279 6.172 1.00 58.25 105 MET A CA 1
ATOM 857 C C . MET A 1 105 ? 16.830 0.892 5.640 1.00 58.25 105 MET A C 1
ATOM 859 O O . MET A 1 105 ? 17.106 0.751 4.454 1.00 58.25 105 MET A O 1
ATOM 863 N N . GLN A 1 106 ? 16.836 -0.149 6.476 1.00 56.56 106 GLN A N 1
ATOM 864 C CA . GLN A 1 106 ? 17.543 -1.403 6.166 1.00 56.56 106 GLN A CA 1
ATOM 865 C C . GLN A 1 106 ? 16.736 -2.437 5.349 1.00 56.56 106 GLN A C 1
ATOM 867 O O . GLN A 1 106 ? 17.313 -3.422 4.890 1.00 56.56 106 GLN A O 1
ATOM 872 N N . ARG A 1 107 ? 15.416 -2.273 5.150 1.00 63.56 107 ARG A N 1
ATOM 873 C CA . ARG A 1 107 ? 14.561 -3.282 4.474 1.00 63.56 107 ARG A CA 1
ATOM 874 C C . ARG A 1 107 ? 13.405 -2.678 3.681 1.00 63.56 107 ARG A C 1
ATOM 876 O O . ARG A 1 107 ? 12.262 -3.105 3.806 1.00 63.56 107 ARG A O 1
ATOM 883 N N . ASN A 1 108 ? 13.716 -1.696 2.850 1.00 79.75 108 ASN A N 1
ATOM 884 C CA . ASN A 1 108 ? 12.699 -0.991 2.090 1.00 79.75 108 ASN A CA 1
ATOM 885 C C . ASN A 1 108 ? 12.405 -1.744 0.789 1.00 79.75 108 ASN A C 1
ATOM 887 O O . ASN A 1 108 ? 13.285 -1.923 -0.059 1.00 79.75 108 ASN A O 1
ATOM 891 N N . LYS A 1 109 ? 11.166 -2.209 0.636 1.00 87.88 109 LYS A N 1
ATOM 892 C CA . LYS A 1 109 ? 10.700 -2.849 -0.597 1.00 87.88 109 LYS A CA 1
ATOM 893 C C . LYS A 1 109 ? 9.559 -2.058 -1.206 1.00 87.88 109 LYS A C 1
ATOM 895 O O . LYS A 1 109 ? 8.689 -1.559 -0.501 1.00 87.88 109 LYS A O 1
ATOM 900 N N . PHE A 1 110 ? 9.558 -1.988 -2.524 1.00 90.44 110 PHE A N 1
ATOM 901 C CA . PHE A 1 110 ? 8.442 -1.490 -3.302 1.00 90.44 110 PHE A CA 1
ATOM 902 C C . PHE A 1 110 ? 7.792 -2.663 -4.022 1.00 90.44 110 PHE A C 1
ATOM 904 O O . PHE A 1 110 ? 8.465 -3.387 -4.754 1.00 90.44 110 PHE A O 1
ATOM 911 N N . PHE A 1 111 ? 6.503 -2.865 -3.798 1.00 93.00 111 PHE A N 1
ATOM 912 C CA . PHE A 1 111 ? 5.720 -3.910 -4.433 1.00 93.00 111 PHE A CA 1
ATOM 913 C C . PHE A 1 111 ? 4.775 -3.308 -5.458 1.00 93.00 111 PHE A C 1
ATOM 915 O O . PHE A 1 111 ? 4.143 -2.284 -5.200 1.00 93.00 111 PHE A O 1
ATOM 922 N N . VAL A 1 112 ? 4.636 -4.000 -6.584 1.00 94.25 112 VAL A N 1
ATOM 923 C CA . VAL A 1 112 ? 3.584 -3.763 -7.571 1.00 94.25 112 VAL A CA 1
ATOM 924 C C . VAL A 1 112 ? 2.831 -5.064 -7.756 1.00 94.25 112 VAL A C 1
ATOM 926 O O . VAL A 1 112 ? 3.432 -6.104 -8.018 1.00 94.25 112 VAL A O 1
ATOM 929 N N . LEU A 1 113 ? 1.516 -5.002 -7.630 1.00 95.56 113 LEU A N 1
ATOM 930 C CA . LEU A 1 113 ? 0.591 -6.083 -7.914 1.00 95.56 113 LEU A CA 1
ATOM 931 C C . LEU A 1 113 ? -0.355 -5.623 -9.019 1.00 95.56 113 LEU A C 1
ATOM 933 O O . LEU A 1 113 ? -0.864 -4.509 -8.996 1.00 95.56 113 LEU A O 1
ATOM 937 N N . GLY A 1 114 ? -0.617 -6.492 -9.980 1.00 94.19 114 GLY A N 1
ATOM 938 C CA . GLY A 1 114 ? -1.511 -6.193 -11.084 1.00 94.19 114 GLY A CA 1
ATOM 939 C C . GLY A 1 114 ? -1.884 -7.443 -11.854 1.00 94.19 114 GLY A C 1
ATOM 940 O O . GLY A 1 114 ? -1.755 -8.570 -11.364 1.00 94.19 114 GLY A O 1
ATOM 941 N N . ARG A 1 115 ? -2.339 -7.236 -13.086 1.00 94.38 115 ARG A N 1
ATOM 942 C CA . ARG A 1 115 ? -2.635 -8.309 -14.036 1.00 94.38 115 ARG A CA 1
ATOM 943 C C . ARG A 1 115 ? -1.854 -8.110 -15.321 1.00 94.38 115 ARG A C 1
ATOM 945 O O . ARG A 1 115 ? -1.591 -6.970 -15.681 1.00 94.38 115 ARG A O 1
ATOM 952 N N . ASP A 1 116 ? -1.509 -9.192 -16.007 1.00 91.38 116 ASP A N 1
ATOM 953 C CA . ASP A 1 116 ? -1.011 -9.131 -17.383 1.00 91.38 116 ASP A CA 1
ATOM 954 C C . ASP A 1 116 ? -2.161 -8.986 -18.396 1.00 91.38 116 ASP A C 1
ATOM 956 O O . ASP A 1 116 ? -3.337 -8.917 -18.023 1.00 91.38 116 ASP A O 1
ATOM 960 N N . SER A 1 117 ? -1.830 -8.912 -19.688 1.00 88.75 117 SER A N 1
ATOM 961 C CA . SER A 1 117 ? -2.803 -8.793 -20.787 1.00 88.75 117 SER A CA 1
ATOM 962 C C . SER A 1 117 ? -3.779 -9.972 -20.884 1.00 88.75 117 SER A C 1
ATOM 964 O O . SER A 1 117 ? -4.875 -9.803 -21.407 1.00 88.75 117 SER A O 1
ATOM 966 N N . LEU A 1 118 ? -3.417 -11.139 -20.340 1.00 91.44 118 LEU A N 1
ATOM 967 C CA . LEU A 1 118 ? -4.273 -12.326 -20.254 1.00 91.44 118 LEU A CA 1
ATOM 968 C C . LEU A 1 118 ? -5.092 -12.360 -18.949 1.00 91.44 118 LEU A C 1
ATOM 970 O O . LEU A 1 118 ? -5.762 -13.347 -18.659 1.00 91.44 118 LEU A O 1
ATOM 974 N N . GLY A 1 119 ? -5.017 -11.308 -18.127 1.00 89.19 119 GLY A N 1
ATOM 975 C CA . GLY A 1 119 ? -5.728 -11.201 -16.854 1.00 89.19 119 GLY A CA 1
ATOM 976 C C . GLY A 1 119 ? -5.088 -11.979 -15.697 1.00 89.19 119 GLY A C 1
ATOM 977 O O . GLY A 1 119 ? -5.639 -11.981 -14.587 1.00 89.19 119 GLY A O 1
ATOM 978 N N . ARG A 1 120 ? -3.927 -12.616 -15.902 1.00 93.00 120 ARG A N 1
ATOM 979 C CA . ARG A 1 120 ? -3.223 -13.386 -14.864 1.00 93.00 120 ARG A CA 1
ATOM 980 C C . ARG A 1 120 ? -2.557 -12.440 -13.879 1.00 93.00 120 ARG A C 1
ATOM 982 O O . ARG A 1 120 ? -2.021 -11.408 -14.272 1.00 93.00 120 ARG A O 1
ATOM 989 N N . LYS A 1 121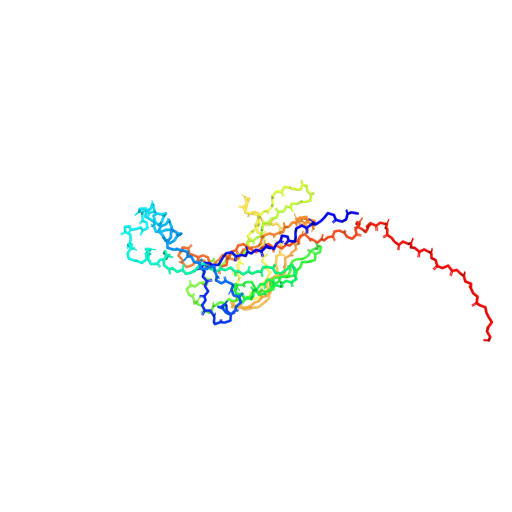 ? -2.559 -12.798 -12.594 1.00 94.38 121 LYS A N 1
ATOM 990 C CA . LYS A 1 121 ? -1.924 -11.981 -11.552 1.00 94.38 121 LYS A CA 1
ATOM 991 C C . LYS A 1 121 ? -0.414 -11.904 -11.783 1.00 94.38 121 LYS A C 1
ATOM 993 O O . LYS A 1 121 ? 0.233 -12.920 -12.022 1.00 94.38 121 LYS A O 1
ATOM 998 N N . ARG A 1 122 ? 0.130 -10.700 -11.658 1.00 93.25 122 ARG A N 1
ATOM 999 C CA . ARG A 1 122 ? 1.564 -10.408 -11.680 1.00 93.25 122 ARG A CA 1
ATOM 1000 C C . ARG A 1 122 ? 1.910 -9.627 -10.431 1.00 93.25 122 ARG A C 1
ATOM 1002 O O . ARG A 1 122 ? 1.209 -8.676 -10.094 1.00 93.25 122 ARG A O 1
ATOM 1009 N N . ALA A 1 123 ? 2.974 -10.032 -9.757 1.00 95.44 123 ALA A N 1
ATOM 1010 C CA . ALA A 1 123 ? 3.487 -9.335 -8.594 1.00 95.44 123 ALA A CA 1
ATOM 1011 C C . ALA A 1 123 ? 4.999 -9.216 -8.724 1.00 95.44 123 ALA A C 1
ATOM 1013 O O . ALA A 1 123 ? 5.672 -10.211 -8.996 1.00 95.44 123 ALA A O 1
ATOM 1014 N N . CYS A 1 124 ? 5.527 -8.017 -8.517 1.00 94.94 124 CYS A N 1
ATOM 1015 C CA . CYS A 1 124 ? 6.961 -7.799 -8.479 1.00 94.94 124 CYS A CA 1
ATOM 1016 C C . CYS A 1 124 ? 7.378 -6.973 -7.271 1.00 94.94 124 CYS A C 1
ATOM 1018 O O . CYS A 1 124 ? 6.600 -6.185 -6.729 1.00 94.94 124 CYS A O 1
ATOM 1020 N N . GLN A 1 125 ? 8.632 -7.154 -6.875 1.00 95.00 125 GLN A N 1
ATOM 1021 C CA . GLN A 1 125 ? 9.284 -6.405 -5.816 1.00 95.00 125 GLN A CA 1
ATOM 1022 C C . GLN A 1 125 ? 10.537 -5.712 -6.349 1.00 95.00 125 GLN A C 1
ATOM 1024 O O . GLN A 1 125 ? 11.265 -6.263 -7.173 1.00 95.00 125 GLN A O 1
ATOM 1029 N N . ILE A 1 126 ? 10.807 -4.527 -5.820 1.00 93.06 126 ILE A N 1
ATOM 1030 C CA . ILE A 1 126 ? 12.025 -3.757 -6.056 1.00 93.06 126 ILE A CA 1
ATOM 1031 C C . ILE A 1 126 ? 12.611 -3.408 -4.693 1.00 93.06 126 ILE A C 1
ATOM 1033 O O . ILE A 1 126 ? 11.879 -3.072 -3.758 1.00 93.06 126 ILE A O 1
ATOM 1037 N N . ARG A 1 127 ? 13.934 -3.493 -4.556 1.00 89.56 127 ARG A N 1
ATOM 1038 C CA . ARG A 1 127 ? 14.624 -3.000 -3.359 1.00 89.56 127 ARG A CA 1
ATOM 1039 C C . ARG A 1 127 ? 14.838 -1.498 -3.499 1.00 89.56 127 ARG A C 1
ATOM 1041 O O . ARG A 1 127 ? 15.422 -1.050 -4.479 1.00 89.56 127 ARG A O 1
ATOM 1048 N N . LEU A 1 128 ? 14.355 -0.737 -2.526 1.00 79.19 128 LEU A N 1
ATOM 1049 C CA . LEU A 1 128 ? 14.501 0.716 -2.485 1.00 79.19 128 LEU A CA 1
ATOM 1050 C C . LEU A 1 128 ? 15.962 1.079 -2.163 1.00 79.19 128 LEU A C 1
ATOM 1052 O O . LEU A 1 128 ? 16.453 0.664 -1.109 1.00 79.19 128 LEU A O 1
ATOM 1056 N N . PRO A 1 129 ? 16.669 1.819 -3.034 1.00 77.56 129 PRO A N 1
ATOM 1057 C CA . PRO A 1 129 ? 18.064 2.175 -2.812 1.00 77.56 129 PRO A CA 1
ATOM 1058 C C . PRO A 1 129 ? 18.186 3.422 -1.927 1.00 77.56 129 PRO A C 1
ATOM 1060 O O . PRO A 1 129 ? 17.242 4.194 -1.764 1.00 77.56 129 PRO A O 1
ATOM 1063 N N . GLY A 1 130 ? 19.387 3.655 -1.393 1.00 77.31 130 GLY A N 1
ATOM 1064 C CA . GLY A 1 130 ? 19.728 4.916 -0.726 1.00 77.31 130 GLY A CA 1
ATOM 1065 C C . GLY A 1 130 ? 20.039 6.065 -1.695 1.00 77.31 130 GLY A C 1
ATOM 1066 O O . GLY A 1 130 ? 20.155 7.207 -1.277 1.00 77.31 130 GLY A O 1
ATOM 1067 N N . CYS A 1 131 ? 20.192 5.809 -2.989 1.00 82.94 131 CYS A N 1
ATOM 1068 C CA . CYS A 1 131 ? 20.559 6.826 -3.972 1.00 82.94 131 CYS A CA 1
ATOM 1069 C C . CYS A 1 131 ? 19.990 6.487 -5.349 1.00 82.94 131 CYS A C 1
ATOM 1071 O O . CYS A 1 131 ? 19.495 5.382 -5.571 1.00 82.94 131 CYS A O 1
ATOM 1073 N N . SER A 1 132 ? 20.065 7.446 -6.271 1.00 90.69 132 SER A N 1
ATOM 1074 C CA . SER A 1 132 ? 19.735 7.257 -7.684 1.00 90.69 132 SER A CA 1
ATOM 1075 C C . SER A 1 132 ? 20.393 6.001 -8.262 1.00 90.69 132 SER A C 1
ATOM 1077 O O . SER A 1 132 ? 21.616 5.887 -8.259 1.00 90.69 132 SER A O 1
ATOM 1079 N N . ALA A 1 133 ? 19.584 5.083 -8.787 1.00 91.94 133 ALA A N 1
ATOM 1080 C CA . ALA A 1 133 ? 20.048 3.822 -9.353 1.00 91.94 133 ALA A CA 1
ATOM 1081 C C . ALA A 1 133 ? 19.033 3.250 -10.349 1.00 91.94 133 ALA A C 1
ATOM 1083 O O . ALA A 1 133 ? 17.846 3.582 -10.309 1.00 91.94 133 ALA A O 1
ATOM 1084 N N . ASP A 1 134 ? 19.508 2.375 -11.228 1.00 94.12 134 ASP A N 1
ATOM 1085 C CA . ASP A 1 134 ? 18.661 1.489 -12.023 1.00 94.12 134 ASP A CA 1
ATOM 1086 C C . ASP A 1 134 ? 18.607 0.136 -11.286 1.00 94.12 134 ASP A C 1
ATOM 1088 O O . ASP A 1 134 ? 19.615 -0.343 -10.767 1.00 94.12 134 ASP A O 1
ATOM 1092 N N . LEU A 1 135 ? 17.408 -0.420 -11.131 1.00 92.06 135 LEU A N 1
ATOM 1093 C CA . LEU A 1 135 ? 17.084 -1.452 -10.149 1.00 92.06 135 LEU A CA 1
ATOM 1094 C C . LEU A 1 135 ? 16.311 -2.582 -10.807 1.00 92.06 135 LEU A C 1
ATOM 1096 O O . LEU A 1 135 ? 15.346 -2.345 -11.530 1.00 92.06 135 LEU A O 1
ATOM 1100 N N . GLU A 1 136 ? 16.666 -3.816 -10.483 1.00 94.62 136 GLU A N 1
ATOM 1101 C CA . GLU A 1 136 ? 15.900 -4.962 -10.953 1.00 94.62 136 GLU A CA 1
ATOM 1102 C C . GLU A 1 136 ? 14.504 -5.008 -10.324 1.00 94.62 136 GLU A C 1
ATOM 1104 O O . GLU A 1 136 ? 14.317 -4.871 -9.110 1.00 94.62 136 GLU A O 1
ATOM 1109 N N . MET A 1 137 ? 13.521 -5.259 -11.179 1.00 94.38 137 MET A N 1
ATOM 1110 C CA . MET A 1 137 ? 12.180 -5.670 -10.803 1.00 94.38 137 MET A CA 1
ATOM 1111 C C . MET A 1 137 ? 12.169 -7.189 -10.740 1.00 94.38 137 MET A C 1
ATOM 1113 O O . MET A 1 137 ? 12.353 -7.846 -11.760 1.00 94.38 137 MET A O 1
ATOM 1117 N N . LEU A 1 138 ? 11.952 -7.757 -9.559 1.00 95.44 138 LEU A N 1
ATOM 1118 C CA . LEU A 1 138 ? 11.955 -9.205 -9.365 1.00 95.44 138 LEU A CA 1
ATOM 1119 C C . LEU A 1 138 ? 10.523 -9.723 -9.261 1.00 95.44 138 LEU A C 1
ATOM 1121 O O . LEU A 1 138 ? 9.753 -9.217 -8.445 1.00 95.44 138 LEU A O 1
ATOM 1125 N N . ASP A 1 139 ? 10.172 -10.752 -10.030 1.00 93.94 139 ASP A N 1
ATOM 1126 C CA . ASP A 1 139 ? 8.905 -11.473 -9.862 1.00 93.94 139 ASP A CA 1
ATOM 1127 C C . ASP A 1 139 ? 8.824 -12.063 -8.444 1.00 93.94 139 ASP A C 1
ATOM 1129 O O . ASP A 1 139 ? 9.762 -12.705 -7.969 1.00 93.94 139 ASP A O 1
ATOM 1133 N N . CYS A 1 140 ? 7.718 -11.832 -7.736 1.00 93.31 140 CYS A N 1
ATOM 1134 C CA . CYS A 1 140 ? 7.585 -12.271 -6.347 1.00 93.31 140 CYS A CA 1
ATOM 1135 C C . CYS A 1 140 ? 7.489 -13.795 -6.193 1.00 93.31 140 CYS A C 1
ATOM 1137 O O . CYS A 1 140 ? 7.830 -14.301 -5.126 1.00 93.31 140 CYS A O 1
ATOM 1139 N N . ALA A 1 141 ? 7.017 -14.518 -7.211 1.00 91.75 141 ALA A N 1
ATOM 1140 C CA . ALA A 1 141 ? 6.879 -15.969 -7.168 1.00 91.75 141 ALA A CA 1
ATOM 1141 C C . ALA A 1 141 ? 8.184 -16.669 -7.559 1.00 91.75 141 ALA A C 1
ATOM 1143 O O . ALA A 1 141 ? 8.564 -17.651 -6.927 1.00 91.75 141 ALA A O 1
ATOM 1144 N N . THR A 1 142 ? 8.890 -16.167 -8.577 1.00 92.56 142 THR A N 1
ATOM 1145 C CA . THR A 1 142 ? 10.085 -16.844 -9.112 1.00 92.56 142 THR A CA 1
ATOM 1146 C C . THR A 1 142 ? 11.405 -16.187 -8.726 1.00 92.56 142 THR A C 1
ATOM 1148 O O . THR A 1 142 ? 12.459 -16.748 -9.014 1.00 92.56 142 THR A O 1
ATOM 1151 N N . SER A 1 143 ? 11.382 -14.990 -8.131 1.00 92.62 143 SER A N 1
ATOM 1152 C CA . SER A 1 143 ? 12.567 -14.155 -7.862 1.00 92.62 143 SER A CA 1
ATOM 1153 C C . SER A 1 143 ? 13.436 -13.866 -9.094 1.00 92.62 143 SER A C 1
ATOM 1155 O O . SER A 1 143 ? 14.599 -13.499 -8.959 1.00 92.62 143 SER A O 1
ATOM 1157 N N . ARG A 1 144 ? 12.883 -14.020 -10.304 1.00 94.56 144 ARG A N 1
ATOM 1158 C CA . ARG A 1 144 ? 13.591 -13.721 -11.556 1.00 94.56 144 ARG A CA 1
ATOM 1159 C C . ARG A 1 144 ? 13.422 -12.248 -11.891 1.00 94.56 144 ARG A C 1
ATOM 1161 O O . ARG A 1 144 ? 12.350 -11.694 -11.648 1.00 94.56 144 ARG A O 1
ATOM 1168 N N . SER A 1 145 ? 14.454 -11.645 -12.472 1.00 94.25 145 SER A N 1
ATOM 1169 C CA . SER A 1 145 ? 14.355 -10.295 -13.021 1.00 94.25 145 SER A CA 1
ATOM 1170 C C . SER A 1 145 ? 13.365 -10.280 -14.184 1.00 94.25 145 SER A C 1
ATOM 1172 O O . SER A 1 145 ? 13.415 -11.134 -15.070 1.00 94.25 145 SER A O 1
ATOM 1174 N N . ILE A 1 146 ? 12.430 -9.336 -14.141 1.00 92.12 146 ILE A N 1
ATOM 1175 C CA . ILE A 1 146 ? 11.386 -9.132 -15.150 1.00 92.12 146 ILE A CA 1
ATOM 1176 C C . ILE A 1 146 ? 11.464 -7.742 -15.790 1.00 92.12 146 ILE A C 1
ATOM 1178 O O . ILE A 1 146 ? 10.660 -7.403 -16.647 1.00 92.12 146 ILE A O 1
ATOM 1182 N N . GLY A 1 147 ? 12.413 -6.911 -15.374 1.00 91.75 147 GLY A N 1
ATOM 1183 C CA . GLY A 1 147 ? 12.567 -5.564 -15.900 1.00 91.75 147 GLY A CA 1
ATOM 1184 C C . GLY A 1 147 ? 13.485 -4.721 -15.035 1.00 91.75 147 GLY A C 1
ATOM 1185 O O . GLY A 1 147 ? 13.913 -5.143 -13.962 1.00 91.75 147 GLY A O 1
ATOM 1186 N N . ILE A 1 148 ? 13.761 -3.511 -15.509 1.00 94.25 148 ILE A N 1
ATOM 1187 C CA . ILE A 1 148 ? 14.581 -2.533 -14.802 1.00 94.25 148 ILE A CA 1
ATOM 1188 C C . ILE A 1 148 ? 13.710 -1.324 -14.477 1.00 94.25 148 ILE A C 1
ATOM 1190 O O . ILE A 1 148 ? 13.218 -0.643 -15.375 1.00 94.25 148 ILE A O 1
ATOM 1194 N N . ALA A 1 149 ? 13.522 -1.064 -13.190 1.00 93.94 149 ALA A N 1
ATOM 1195 C CA . ALA A 1 149 ? 12.958 0.176 -12.692 1.00 93.94 149 ALA A CA 1
ATOM 1196 C C . ALA A 1 149 ? 14.069 1.201 -12.479 1.00 93.94 149 ALA A C 1
ATOM 1198 O O . ALA A 1 149 ? 15.220 0.866 -12.212 1.00 93.94 149 ALA A O 1
ATOM 1199 N N . ARG A 1 150 ? 13.716 2.475 -12.548 1.00 94.75 150 ARG A N 1
ATOM 1200 C CA . ARG A 1 150 ? 14.640 3.577 -12.328 1.00 94.75 150 ARG A CA 1
ATOM 1201 C C . ARG A 1 150 ? 14.247 4.331 -11.076 1.00 94.75 150 ARG A C 1
ATOM 1203 O O . ARG A 1 150 ? 13.107 4.761 -10.967 1.00 94.75 150 ARG A O 1
ATOM 1210 N N . TYR A 1 151 ? 15.194 4.534 -10.172 1.00 92.44 151 TYR A N 1
ATOM 1211 C CA . TYR A 1 151 ? 15.049 5.451 -9.052 1.00 92.44 151 TYR A CA 1
ATOM 1212 C C . TYR A 1 151 ? 15.957 6.660 -9.243 1.00 92.44 151 TYR A C 1
ATOM 1214 O O . TYR A 1 151 ? 17.142 6.514 -9.560 1.00 92.44 151 TYR A O 1
ATOM 1222 N N . ARG A 1 152 ? 15.421 7.862 -9.045 1.00 93.44 152 ARG A N 1
ATOM 1223 C CA . ARG A 1 152 ? 16.200 9.104 -9.018 1.00 93.44 152 ARG A CA 1
ATOM 1224 C C . ARG A 1 152 ? 15.848 9.893 -7.766 1.00 93.44 152 ARG A C 1
ATOM 1226 O O . ARG A 1 152 ? 14.686 10.225 -7.556 1.00 93.44 152 ARG A O 1
ATOM 1233 N N . GLY A 1 153 ? 16.849 10.169 -6.937 1.00 88.00 153 GLY A N 1
ATOM 1234 C CA . GLY A 1 153 ? 16.678 10.853 -5.660 1.00 88.00 153 GLY A CA 1
ATOM 1235 C C . GLY A 1 153 ? 17.688 10.407 -4.606 1.00 88.00 153 GLY A C 1
ATOM 1236 O O . GLY A 1 153 ? 18.758 9.876 -4.912 1.00 88.00 153 GLY A O 1
ATOM 1237 N N . HIS A 1 154 ? 17.322 10.629 -3.351 1.00 82.56 154 HIS A N 1
ATOM 1238 C CA . HIS A 1 154 ? 18.107 10.310 -2.158 1.00 82.56 154 HIS A CA 1
ATOM 1239 C C . HIS A 1 154 ? 17.281 9.406 -1.218 1.00 82.56 154 HIS A C 1
ATOM 1241 O O . HIS A 1 154 ? 16.137 9.090 -1.541 1.00 82.56 154 HIS A O 1
ATOM 1247 N N . PRO A 1 155 ? 17.782 8.965 -0.050 1.00 76.06 155 PRO A N 1
ATOM 1248 C CA . PRO A 1 155 ? 17.097 7.941 0.747 1.00 76.06 155 PRO A CA 1
ATOM 1249 C C . PRO A 1 155 ? 15.728 8.344 1.310 1.00 76.06 155 PRO A C 1
ATOM 1251 O O . PRO A 1 155 ? 14.996 7.483 1.791 1.00 76.06 155 PRO A O 1
ATOM 1254 N N . PHE A 1 156 ? 15.411 9.643 1.316 1.00 77.81 156 PHE A N 1
ATOM 1255 C CA . PHE A 1 156 ? 14.207 10.189 1.947 1.00 77.81 156 PHE A CA 1
ATOM 1256 C C . PHE A 1 156 ? 13.203 10.760 0.946 1.00 77.81 156 PHE A C 1
ATOM 1258 O O . PHE A 1 156 ? 12.052 10.974 1.301 1.00 77.81 156 PHE A O 1
ATOM 1265 N N . ALA A 1 157 ? 13.618 11.005 -0.293 1.00 84.31 157 ALA A N 1
ATOM 1266 C CA . ALA A 1 157 ? 12.730 11.463 -1.345 1.00 84.31 157 ALA A CA 1
ATOM 1267 C C . ALA A 1 157 ? 13.304 11.094 -2.710 1.00 84.31 157 ALA A C 1
ATOM 1269 O O . ALA A 1 157 ? 14.515 11.188 -2.943 1.00 84.31 157 ALA A O 1
ATOM 1270 N N . GLY A 1 158 ? 12.426 10.696 -3.620 1.00 88.19 158 GLY A N 1
ATOM 1271 C CA . GLY A 1 158 ? 12.817 10.373 -4.980 1.00 88.19 158 GLY A CA 1
ATOM 1272 C C . GLY A 1 158 ? 11.675 9.819 -5.806 1.00 88.19 158 GLY A C 1
ATOM 1273 O O . GLY A 1 158 ? 10.595 9.522 -5.299 1.00 88.19 158 GLY A O 1
ATOM 1274 N N . LYS A 1 159 ? 11.940 9.675 -7.098 1.00 91.50 159 LYS A N 1
ATOM 1275 C CA . LYS A 1 159 ? 10.979 9.221 -8.093 1.00 91.50 159 LYS A CA 1
ATOM 1276 C C . LYS A 1 159 ? 11.347 7.832 -8.588 1.00 91.50 159 LYS A C 1
ATOM 1278 O O . LYS A 1 159 ? 12.484 7.606 -9.010 1.00 91.50 159 LYS A O 1
ATOM 1283 N N . PHE A 1 160 ? 10.375 6.928 -8.564 1.00 91.06 160 PHE A N 1
ATOM 1284 C CA . PHE A 1 160 ? 10.415 5.682 -9.315 1.00 91.06 160 PHE A CA 1
ATOM 1285 C C . PHE A 1 160 ? 9.797 5.862 -10.689 1.00 91.06 160 PHE A C 1
ATOM 1287 O O . PHE A 1 160 ? 8.712 6.419 -10.803 1.00 91.06 160 PHE A O 1
ATOM 1294 N N . THR A 1 161 ? 10.443 5.289 -11.693 1.00 93.81 161 THR A N 1
ATOM 1295 C CA . THR A 1 161 ? 9.876 5.059 -13.018 1.00 93.81 161 THR A CA 1
ATOM 1296 C C . THR A 1 161 ? 9.970 3.569 -13.309 1.00 93.81 161 THR A C 1
ATOM 1298 O O . THR A 1 161 ? 11.066 3.006 -13.348 1.00 93.81 161 THR A O 1
ATOM 1301 N N . LEU A 1 162 ? 8.824 2.915 -13.466 1.00 93.31 162 LEU A N 1
ATOM 1302 C CA . LEU A 1 162 ? 8.729 1.478 -13.688 1.00 93.31 162 LEU A CA 1
ATOM 1303 C C . LEU A 1 162 ? 8.192 1.201 -15.091 1.00 93.31 162 LEU A C 1
ATOM 1305 O O . LEU A 1 162 ? 7.140 1.744 -15.439 1.00 93.31 162 LEU A O 1
ATOM 1309 N N . PRO A 1 163 ? 8.832 0.319 -15.871 1.00 92.25 163 PRO A N 1
ATOM 1310 C CA . PRO A 1 163 ? 8.255 -0.152 -17.116 1.00 92.25 163 PRO A CA 1
ATOM 1311 C C . PRO A 1 163 ? 7.036 -1.047 -16.832 1.00 92.25 163 PRO A C 1
ATOM 1313 O O . PRO A 1 163 ? 7.103 -1.999 -16.054 1.00 92.25 163 PRO A O 1
ATOM 1316 N N . LEU A 1 164 ? 5.917 -0.758 -17.494 1.00 89.62 164 LEU A N 1
ATOM 1317 C CA . LEU A 1 164 ? 4.641 -1.462 -17.339 1.00 89.62 164 LEU A CA 1
ATOM 1318 C C . LEU A 1 164 ? 4.320 -2.438 -18.475 1.00 89.62 164 LEU A C 1
ATOM 1320 O O . LEU A 1 164 ? 3.234 -3.000 -18.478 1.00 89.62 164 LEU A O 1
ATOM 1324 N N . HIS A 1 165 ? 5.245 -2.713 -19.396 1.00 87.69 165 HIS A N 1
ATOM 1325 C CA . HIS A 1 165 ? 5.010 -3.629 -20.527 1.00 87.69 165 HIS A CA 1
ATOM 1326 C C . HIS A 1 165 ? 4.527 -5.041 -20.124 1.00 87.69 165 HIS A C 1
ATOM 1328 O O . HIS A 1 165 ? 3.907 -5.737 -20.925 1.00 87.69 165 HIS A O 1
ATOM 1334 N N . LEU A 1 166 ? 4.782 -5.469 -18.882 1.00 86.94 166 LEU A N 1
ATOM 1335 C CA . LEU A 1 166 ? 4.317 -6.753 -18.335 1.00 86.94 166 LEU A CA 1
ATOM 1336 C C . LEU A 1 166 ? 2.951 -6.690 -17.647 1.00 86.94 166 LEU A C 1
ATOM 1338 O O . LEU A 1 166 ? 2.385 -7.727 -17.290 1.00 86.94 166 LEU A O 1
ATOM 1342 N N . PHE A 1 167 ? 2.432 -5.487 -17.441 1.00 92.00 167 PHE A N 1
ATOM 1343 C CA . PHE A 1 167 ? 1.150 -5.236 -16.817 1.00 92.00 167 PHE A CA 1
ATOM 1344 C C . PHE A 1 167 ? 0.146 -4.756 -17.862 1.00 92.00 167 PHE A C 1
ATOM 1346 O O . PHE A 1 167 ? 0.443 -4.003 -18.782 1.00 92.00 167 PHE A O 1
ATOM 1353 N N . SER A 1 168 ? -1.093 -5.187 -17.704 1.00 90.69 168 SER A N 1
ATOM 1354 C CA . SER A 1 168 ? -2.186 -4.768 -18.557 1.00 90.69 168 SER A CA 1
ATOM 1355 C C . SER A 1 168 ? -2.530 -3.300 -18.297 1.00 90.69 168 SER A C 1
ATOM 1357 O O . SER A 1 168 ? -2.846 -2.960 -17.154 1.00 90.69 168 SER A O 1
ATOM 1359 N N . PRO A 1 169 ? -2.605 -2.444 -19.333 1.00 88.62 169 PRO A N 1
ATOM 1360 C CA . PRO A 1 169 ? -2.968 -1.039 -19.166 1.00 88.62 169 PRO A CA 1
ATOM 1361 C C . PRO A 1 169 ? -4.416 -0.858 -18.692 1.00 88.62 169 PRO A C 1
ATOM 1363 O O . PRO A 1 169 ? -4.695 0.099 -17.983 1.00 88.62 169 PRO A O 1
ATOM 1366 N N . ILE A 1 170 ? -5.318 -1.790 -19.026 1.00 88.56 170 ILE A N 1
ATOM 1367 C CA . ILE A 1 170 ? -6.752 -1.696 -18.697 1.00 88.56 170 ILE A CA 1
ATOM 1368 C C . ILE A 1 170 ? -7.112 -2.168 -17.282 1.00 88.56 170 ILE A C 1
ATOM 1370 O O . ILE A 1 170 ? -8.225 -1.928 -16.834 1.00 88.56 170 ILE A O 1
ATOM 1374 N N . HIS A 1 171 ? -6.205 -2.870 -16.599 1.00 89.81 171 HIS A N 1
ATOM 1375 C CA . HIS A 1 171 ? -6.459 -3.406 -15.263 1.00 89.81 171 HIS A CA 1
ATOM 1376 C C . HIS A 1 171 ? -5.793 -2.514 -14.217 1.00 89.81 171 HIS A C 1
ATOM 1378 O O . HIS A 1 171 ? -4.728 -1.939 -14.474 1.00 89.81 171 HIS A O 1
ATOM 1384 N N . ASP A 1 172 ? -6.390 -2.438 -13.033 1.00 91.44 172 ASP A N 1
ATOM 1385 C CA . ASP A 1 172 ? -5.840 -1.670 -11.921 1.00 91.44 172 ASP A CA 1
ATOM 1386 C C . ASP A 1 172 ? -4.514 -2.264 -11.440 1.00 91.44 172 ASP A C 1
ATOM 1388 O O . ASP A 1 172 ? -4.260 -3.474 -11.525 1.00 91.44 172 ASP A O 1
ATOM 1392 N N . LEU A 1 173 ? -3.655 -1.378 -10.948 1.00 92.69 173 LEU A N 1
ATOM 1393 C CA . LEU A 1 173 ? -2.430 -1.730 -10.251 1.00 92.69 173 LEU A CA 1
ATOM 1394 C C . LEU A 1 173 ? -2.589 -1.400 -8.776 1.00 92.69 173 LEU A C 1
ATOM 1396 O O . LEU A 1 173 ? -3.253 -0.442 -8.402 1.00 92.69 173 LEU A O 1
ATOM 1400 N N . PHE A 1 174 ? -1.917 -2.169 -7.938 1.00 91.75 174 PHE A N 1
ATOM 1401 C CA . PHE A 1 174 ? -1.823 -1.922 -6.513 1.00 91.75 174 PHE A CA 1
ATOM 1402 C C . PHE A 1 174 ? -0.350 -1.815 -6.169 1.00 91.75 174 PHE A C 1
ATOM 1404 O O . PHE A 1 174 ? 0.414 -2.751 -6.408 1.00 91.75 174 PHE A O 1
ATOM 1411 N N . ILE A 1 175 ? 0.059 -0.681 -5.616 1.00 91.19 175 ILE A N 1
ATOM 1412 C CA . ILE A 1 175 ? 1.432 -0.483 -5.159 1.00 91.19 175 ILE A CA 1
ATOM 1413 C C . ILE A 1 175 ? 1.497 -0.477 -3.647 1.00 91.19 175 ILE A C 1
ATOM 1415 O O . ILE A 1 175 ? 0.535 -0.125 -2.961 1.00 91.19 175 ILE A O 1
ATOM 1419 N N . LYS A 1 176 ? 2.654 -0.86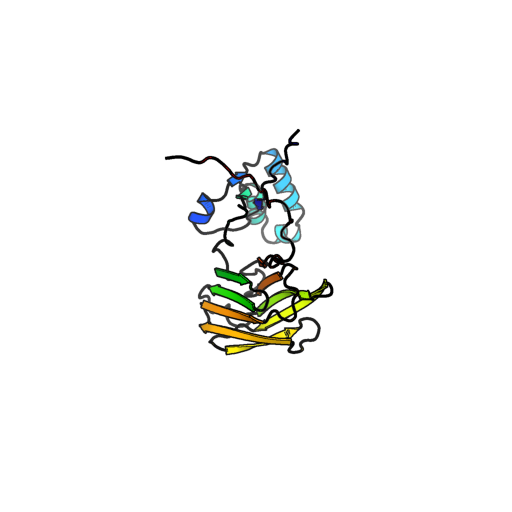1 -3.126 1.00 88.94 176 LYS A N 1
ATOM 1420 C CA . LYS A 1 176 ? 2.905 -0.832 -1.697 1.00 88.94 176 LYS A CA 1
ATOM 1421 C C . LYS A 1 176 ? 4.367 -0.565 -1.404 1.00 88.94 176 LYS A C 1
ATOM 1423 O O . LYS A 1 176 ? 5.247 -1.261 -1.903 1.00 88.94 176 LYS A O 1
ATOM 1428 N N . VAL A 1 177 ? 4.605 0.409 -0.538 1.00 86.31 177 VAL A N 1
ATOM 1429 C CA . VAL A 1 177 ? 5.916 0.650 0.059 1.00 86.31 177 VAL A CA 1
ATOM 1430 C C . VAL A 1 177 ? 5.941 -0.078 1.399 1.00 86.31 177 VAL A C 1
ATOM 1432 O O . VAL A 1 177 ? 5.139 0.236 2.270 1.00 86.31 177 VAL A O 1
ATOM 1435 N N . ASP A 1 178 ? 6.839 -1.044 1.554 1.00 83.56 178 ASP A N 1
ATOM 1436 C CA . ASP A 1 178 ? 7.050 -1.783 2.799 1.00 83.56 178 ASP A CA 1
ATOM 1437 C C . ASP A 1 178 ? 8.293 -1.242 3.513 1.00 83.56 178 ASP A C 1
ATOM 1439 O O . ASP A 1 178 ? 9.417 -1.386 3.020 1.00 83.56 178 ASP A O 1
ATOM 1443 N N . ARG A 1 179 ? 8.070 -0.588 4.659 1.00 75.94 179 ARG A N 1
ATOM 1444 C CA . ARG A 1 179 ? 9.109 0.033 5.508 1.00 75.94 179 ARG A CA 1
ATOM 1445 C C . ARG A 1 179 ? 8.906 -0.312 6.983 1.00 75.94 179 ARG A C 1
ATOM 1447 O O . ARG A 1 179 ? 8.781 0.559 7.847 1.00 75.94 179 ARG A O 1
ATOM 1454 N N . ARG A 1 180 ? 8.812 -1.605 7.287 1.00 68.88 180 ARG A N 1
ATOM 1455 C CA . ARG A 1 180 ? 8.537 -2.079 8.652 1.00 68.88 180 ARG A CA 1
ATOM 1456 C C . ARG A 1 180 ? 9.736 -1.912 9.575 1.00 68.88 180 ARG A C 1
ATOM 1458 O O . ARG A 1 180 ? 10.808 -2.448 9.309 1.00 68.88 180 ARG A O 1
ATOM 1465 N N . LEU A 1 181 ? 9.494 -1.282 10.726 1.00 59.31 181 LEU A N 1
ATOM 1466 C CA . LEU A 1 181 ? 10.381 -1.387 11.889 1.00 59.31 181 LEU A CA 1
ATOM 1467 C C . LEU A 1 181 ? 10.076 -2.626 12.741 1.00 59.31 181 LEU A C 1
ATOM 1469 O O . LEU A 1 181 ? 10.988 -3.241 13.274 1.00 59.31 181 LEU A O 1
ATOM 1473 N N . TRP A 1 182 ? 8.790 -2.976 12.879 1.00 55.53 182 TRP A N 1
ATOM 1474 C CA . TRP A 1 182 ? 8.310 -4.067 13.741 1.00 55.53 182 TRP A CA 1
ATOM 1475 C C . TRP A 1 182 ? 7.066 -4.753 13.156 1.00 55.53 182 TRP A C 1
ATOM 1477 O O . TRP A 1 182 ? 7.187 -5.815 12.557 1.00 55.53 182 TRP A O 1
ATOM 1487 N N . PHE A 1 183 ? 5.880 -4.143 13.275 1.00 52.16 183 PHE A N 1
ATOM 1488 C CA . PHE A 1 183 ? 4.611 -4.777 12.869 1.00 52.16 183 PHE A CA 1
ATOM 1489 C C . PHE A 1 183 ? 3.749 -3.923 11.940 1.00 52.16 183 PHE A C 1
ATOM 1491 O O . PHE A 1 183 ? 2.999 -4.470 11.136 1.00 52.16 183 PHE A O 1
ATOM 1498 N N . PHE A 1 184 ? 3.842 -2.596 12.046 1.00 54.94 184 PHE A N 1
ATOM 1499 C CA . PHE A 1 184 ? 3.006 -1.688 11.269 1.00 54.94 184 PHE A CA 1
ATOM 1500 C C . PHE A 1 184 ? 3.740 -1.191 10.038 1.00 54.94 184 PHE A C 1
ATOM 1502 O O . PHE A 1 184 ? 4.912 -0.815 10.102 1.00 54.94 184 PHE A O 1
ATOM 1509 N N . ASP A 1 185 ? 3.010 -1.209 8.933 1.00 62.91 185 ASP A N 1
ATOM 1510 C CA . ASP A 1 185 ? 3.433 -0.596 7.691 1.00 62.91 185 ASP A CA 1
ATOM 1511 C C . ASP A 1 185 ? 3.267 0.922 7.755 1.00 62.91 185 ASP A C 1
ATOM 1513 O O . ASP A 1 185 ? 2.376 1.419 8.446 1.00 62.91 185 ASP A O 1
ATOM 1517 N N . GLU A 1 186 ? 4.111 1.658 7.034 1.00 61.91 186 GLU A N 1
ATOM 1518 C CA . GLU A 1 186 ? 3.996 3.121 6.941 1.00 61.91 186 GLU A CA 1
ATOM 1519 C C . GLU A 1 186 ? 2.850 3.530 6.008 1.00 61.91 186 GLU A C 1
ATOM 1521 O O . GLU A 1 186 ? 2.231 4.571 6.215 1.00 61.91 186 GLU A O 1
ATOM 1526 N N . ALA A 1 187 ? 2.528 2.690 5.021 1.00 66.75 187 ALA A N 1
ATOM 1527 C CA . ALA A 1 187 ? 1.433 2.910 4.090 1.00 66.75 187 ALA A CA 1
ATOM 1528 C C . ALA A 1 187 ? 0.678 1.607 3.784 1.00 66.75 187 ALA A C 1
ATOM 1530 O O . ALA A 1 187 ? 1.233 0.504 3.793 1.00 66.75 187 ALA A O 1
ATOM 1531 N N . GLY A 1 188 ? -0.620 1.745 3.513 1.00 75.12 188 GLY A N 1
ATOM 1532 C CA . GLY A 1 188 ? -1.438 0.667 2.964 1.00 75.12 188 GLY A CA 1
ATOM 1533 C C . GLY A 1 188 ? -1.108 0.381 1.496 1.00 75.12 188 GLY A C 1
ATOM 1534 O O . GLY A 1 188 ? -0.168 0.930 0.926 1.00 75.12 188 GLY A O 1
ATOM 1535 N N . TRP A 1 189 ? -1.903 -0.488 0.877 1.00 84.12 189 TRP A N 1
ATOM 1536 C CA . TRP A 1 189 ? -1.891 -0.622 -0.578 1.00 84.12 189 TRP A CA 1
ATOM 1537 C C . TRP A 1 189 ? -2.543 0.610 -1.210 1.00 84.12 189 TRP A C 1
ATOM 1539 O O . TRP A 1 189 ? -3.628 1.008 -0.788 1.00 84.12 189 TRP A O 1
ATOM 1549 N N . THR A 1 190 ? -1.902 1.175 -2.229 1.00 82.88 190 THR A N 1
ATOM 1550 C CA . THR A 1 190 ? -2.460 2.254 -3.049 1.00 82.88 190 THR A CA 1
ATOM 1551 C C . THR A 1 190 ? -2.938 1.670 -4.367 1.00 82.88 190 THR A C 1
ATOM 1553 O O . THR A 1 190 ? -2.147 1.087 -5.110 1.00 82.88 190 THR A O 1
ATOM 1556 N N . GLU A 1 191 ? -4.225 1.827 -4.653 1.00 85.31 191 GLU A N 1
ATOM 1557 C CA . GLU A 1 191 ? -4.825 1.466 -5.934 1.00 85.31 191 GLU A CA 1
ATOM 1558 C C . GLU A 1 191 ? -4.550 2.552 -6.980 1.00 85.31 191 GLU A C 1
ATOM 1560 O O . GLU A 1 191 ? -4.655 3.748 -6.705 1.00 85.31 191 GLU A O 1
ATOM 1565 N N . ILE A 1 192 ? -4.183 2.124 -8.182 1.00 85.62 192 ILE A N 1
ATOM 1566 C CA . ILE A 1 192 ? -3.901 2.968 -9.336 1.00 85.62 192 ILE A CA 1
ATOM 1567 C C . ILE A 1 192 ? -4.789 2.460 -10.470 1.00 85.62 192 ILE A C 1
ATOM 1569 O O . ILE A 1 192 ? -4.551 1.353 -10.973 1.00 85.62 192 ILE A O 1
ATOM 1573 N N . PRO A 1 193 ? -5.786 3.247 -10.896 1.00 82.94 193 PRO A N 1
ATOM 1574 C CA . PRO A 1 193 ? -6.750 2.787 -11.878 1.00 82.94 193 PRO A CA 1
ATOM 1575 C C . PRO A 1 193 ? -6.080 2.426 -13.208 1.00 82.94 193 PRO A C 1
ATOM 1577 O O . PRO A 1 193 ? -5.014 2.948 -13.566 1.00 82.94 193 PRO A O 1
ATOM 1580 N N . GLY A 1 194 ? -6.702 1.506 -13.943 1.00 83.44 194 GLY A N 1
ATOM 1581 C CA . GLY A 1 194 ? -6.427 1.265 -15.359 1.00 83.44 194 GLY A CA 1
ATOM 1582 C C . GLY A 1 194 ? -6.421 2.564 -16.168 1.00 83.44 194 GLY A C 1
ATOM 1583 O O . GLY A 1 194 ? -7.200 3.478 -15.903 1.00 83.44 194 GLY A O 1
ATOM 1584 N N . VAL A 1 195 ? -5.566 2.646 -17.185 1.00 79.75 195 VAL A N 1
ATOM 1585 C CA . VAL A 1 195 ? -5.680 3.705 -18.191 1.00 79.75 195 VAL A CA 1
ATOM 1586 C C . VAL A 1 195 ? -6.868 3.337 -19.083 1.00 79.75 195 VAL A C 1
ATOM 1588 O O . VAL A 1 195 ? -6.834 2.268 -19.706 1.00 79.75 195 VAL A O 1
ATOM 1591 N N . PRO A 1 196 ? -7.923 4.172 -19.160 1.00 65.62 196 PRO A N 1
ATOM 1592 C CA . PRO A 1 196 ? -9.047 3.896 -20.038 1.00 65.62 196 PRO A CA 1
ATOM 1593 C C . PRO A 1 196 ? -8.535 3.767 -21.469 1.00 65.62 196 PRO A C 1
ATOM 1595 O O . PRO A 1 196 ? -7.797 4.622 -21.963 1.00 65.62 196 PRO A O 1
ATOM 1598 N N . SER A 1 197 ? -8.917 2.691 -22.150 1.00 52.47 197 SER A N 1
ATOM 1599 C CA . SER A 1 197 ? -8.633 2.589 -23.573 1.00 52.47 197 SER A CA 1
ATOM 1600 C C . SER A 1 197 ? -9.457 3.648 -24.302 1.00 52.47 197 SER A C 1
ATOM 1602 O O . SER A 1 197 ? -10.685 3.582 -24.294 1.00 52.47 197 SER A O 1
ATOM 1604 N N . LEU A 1 198 ? -8.797 4.590 -24.981 1.00 49.97 198 LEU A N 1
ATOM 1605 C CA . LEU A 1 198 ? -9.435 5.564 -25.882 1.00 49.97 198 LEU A CA 1
ATOM 1606 C C . LEU A 1 198 ? -10.216 4.908 -27.045 1.00 49.97 198 LEU A C 1
ATOM 1608 O O . LEU A 1 198 ? -10.845 5.603 -27.830 1.00 49.97 198 LEU A O 1
ATOM 1612 N N . THR A 1 199 ? -10.230 3.576 -27.156 1.00 39.75 199 THR A N 1
ATOM 1613 C CA . THR A 1 199 ? -10.985 2.829 -28.175 1.00 39.75 199 THR A CA 1
ATOM 1614 C C . THR A 1 199 ? -12.465 2.598 -27.843 1.00 39.75 199 THR A C 1
ATOM 1616 O O . THR A 1 199 ? -13.157 1.942 -28.615 1.00 39.75 199 THR A O 1
ATOM 1619 N N . LYS A 1 200 ? -12.985 3.130 -26.729 1.00 39.22 200 LYS A N 1
ATOM 1620 C CA . LYS A 1 200 ? -14.434 3.192 -26.462 1.00 39.22 200 LYS A CA 1
ATOM 1621 C C . LYS A 1 200 ? -14.870 4.623 -26.159 1.00 39.22 200 LYS A C 1
ATOM 1623 O O . LYS A 1 200 ? -15.302 4.935 -25.055 1.00 39.22 200 LYS A O 1
ATOM 1628 N N . VAL A 1 201 ? -14.784 5.486 -27.165 1.00 33.19 201 VAL A N 1
ATOM 1629 C CA . VAL A 1 201 ? -15.748 6.585 -27.275 1.00 33.19 201 VAL A CA 1
ATOM 1630 C C . VAL A 1 201 ? -17.054 5.938 -27.754 1.00 33.19 201 VAL A C 1
ATOM 1632 O O . VAL A 1 201 ? -17.031 5.273 -28.793 1.00 33.19 201 VAL A O 1
ATOM 1635 N N . PRO A 1 202 ? -18.185 6.043 -27.034 1.00 33.28 202 PRO A N 1
ATOM 1636 C CA . PRO A 1 202 ? -19.472 5.759 -27.645 1.00 33.28 202 PRO A CA 1
ATOM 1637 C C . PRO A 1 202 ? -19.615 6.725 -28.819 1.00 33.28 202 PRO A C 1
ATOM 1639 O O . PRO A 1 202 ? -19.581 7.940 -28.627 1.00 33.28 202 PRO A O 1
ATOM 1642 N N . HIS A 1 203 ? -19.737 6.196 -30.034 1.00 35.34 203 HIS A N 1
ATOM 1643 C CA . HIS A 1 203 ? -20.240 6.957 -31.171 1.00 35.34 203 HIS A CA 1
ATOM 1644 C C . HIS A 1 203 ? -21.675 7.401 -30.845 1.00 35.34 203 HIS A C 1
ATOM 1646 O O . HIS A 1 203 ? -22.639 6.735 -31.203 1.00 35.34 203 HIS A O 1
ATOM 1652 N N . SER A 1 204 ? -21.826 8.497 -30.108 1.00 37.41 204 SER A N 1
ATOM 1653 C CA . SER A 1 204 ? -23.108 9.157 -29.880 1.00 37.41 204 SER A CA 1
ATOM 1654 C C . SER A 1 204 ? -22.877 10.622 -29.520 1.00 37.41 204 SER A C 1
ATOM 1656 O O . SER A 1 204 ? -22.971 11.009 -28.361 1.00 37.41 204 SER A O 1
ATOM 1658 N N . MET A 1 205 ? -22.496 11.408 -30.525 1.00 31.36 205 MET A N 1
ATOM 1659 C CA . MET A 1 205 ? -22.992 12.767 -30.793 1.00 31.36 205 MET A CA 1
ATOM 1660 C C . MET A 1 205 ? -22.163 13.364 -31.936 1.00 31.36 205 MET A C 1
ATOM 1662 O O . MET A 1 205 ? -21.396 14.305 -31.773 1.00 31.36 205 MET A O 1
ATOM 1666 N N . ILE A 1 206 ? -22.330 12.797 -33.131 1.00 33.72 206 ILE A N 1
ATOM 1667 C CA . ILE A 1 206 ? -22.406 13.654 -34.311 1.00 33.72 206 ILE A CA 1
ATOM 1668 C C . ILE A 1 206 ? -23.882 14.044 -34.363 1.00 33.72 206 ILE A C 1
ATOM 1670 O O . ILE A 1 206 ? -24.703 13.252 -34.813 1.00 33.72 206 ILE A O 1
ATOM 1674 N N . SER A 1 207 ? -24.231 15.208 -33.815 1.00 33.06 207 SER A N 1
ATOM 1675 C CA . SER A 1 207 ? -25.474 15.873 -34.198 1.00 33.06 207 SER A CA 1
ATOM 1676 C C . SER A 1 207 ? -25.094 16.951 -35.188 1.00 33.06 207 SER A C 1
ATOM 1678 O O . SER A 1 207 ? -24.564 17.998 -34.824 1.00 33.06 207 SER A O 1
ATOM 1680 N N . ALA A 1 208 ? -25.311 16.628 -36.456 1.00 32.25 208 ALA A N 1
ATOM 1681 C CA . ALA A 1 208 ? -25.508 17.622 -37.480 1.00 32.25 208 ALA A CA 1
ATOM 1682 C C . ALA A 1 208 ? -26.864 18.292 -37.228 1.00 32.25 208 ALA A C 1
ATOM 1684 O O . ALA A 1 208 ? -27.895 17.643 -37.342 1.00 32.25 208 ALA A O 1
ATOM 1685 N N . GLU A 1 209 ? -26.848 19.580 -36.923 1.00 33.62 209 GLU A N 1
ATOM 1686 C CA . GLU A 1 209 ? -27.889 20.536 -37.297 1.00 33.62 209 GLU A CA 1
ATOM 1687 C C . GLU A 1 209 ? -27.161 21.855 -37.562 1.00 33.62 209 GLU A C 1
ATOM 1689 O O . GLU A 1 209 ? -26.244 22.210 -36.829 1.00 33.62 209 GLU A O 1
ATOM 1694 N N . ALA A 1 210 ? -27.480 22.675 -38.544 1.00 31.23 210 ALA A N 1
ATOM 1695 C CA . ALA A 1 210 ? -28.125 22.535 -39.835 1.00 31.23 210 ALA A CA 1
ATOM 1696 C C . ALA A 1 210 ? -27.859 23.895 -40.499 1.00 31.23 210 ALA A C 1
ATOM 1698 O O . ALA A 1 210 ? -27.764 24.928 -39.835 1.00 31.23 210 ALA A O 1
ATOM 1699 N N . TYR A 1 211 ? -27.704 23.883 -41.812 1.00 29.36 211 TYR A N 1
ATOM 1700 C CA . TYR A 1 211 ? -27.605 25.074 -42.640 1.00 29.36 211 TYR A CA 1
ATOM 1701 C C . TYR A 1 211 ? -28.857 25.968 -42.529 1.00 29.36 211 TYR A C 1
ATOM 1703 O O . TYR A 1 211 ? -29.971 25.452 -42.547 1.00 29.36 211 TYR A O 1
ATOM 1711 N N . SER A 1 212 ? -28.633 27.290 -42.564 1.00 30.42 212 SER A N 1
ATOM 1712 C CA . SER A 1 212 ? -29.293 28.287 -43.440 1.00 30.42 212 SER A CA 1
ATOM 1713 C C . SER A 1 212 ? -29.935 29.492 -42.750 1.00 30.42 212 SER A C 1
ATOM 1715 O O . SER A 1 212 ? -30.884 29.348 -41.987 1.00 30.42 212 SER A O 1
ATOM 1717 N N . LEU A 1 213 ? -29.441 30.673 -43.157 1.00 31.86 213 LEU A N 1
ATOM 1718 C CA . LEU A 1 213 ? -30.127 31.906 -43.617 1.00 31.86 213 LEU A CA 1
ATOM 1719 C C . LEU A 1 213 ? -29.153 33.078 -43.348 1.00 31.86 213 LEU A C 1
ATOM 1721 O O . LEU A 1 213 ? -28.925 33.437 -42.203 1.00 31.86 213 LEU A O 1
ATOM 1725 N N . ALA A 1 214 ? -28.294 33.479 -44.291 1.00 35.53 214 ALA A N 1
ATOM 1726 C CA . ALA A 1 214 ? -28.543 34.359 -45.442 1.00 35.53 214 ALA A CA 1
ATOM 1727 C C . ALA A 1 214 ? -28.988 35.795 -45.067 1.00 35.53 214 ALA A C 1
ATOM 1729 O O . ALA A 1 214 ? -30.018 35.977 -44.432 1.00 35.53 214 ALA A O 1
ATOM 1730 N N . VAL A 1 215 ? -28.249 36.770 -45.623 1.00 35.41 215 VAL A N 1
ATOM 1731 C CA . VAL A 1 215 ? -28.580 38.199 -45.830 1.00 35.41 215 VAL A CA 1
ATOM 1732 C C . VAL A 1 215 ? -28.412 39.148 -44.627 1.00 35.41 215 VAL A C 1
ATOM 1734 O O . VAL A 1 215 ? -29.336 39.348 -43.845 1.00 35.41 215 VAL A O 1
ATOM 1737 N N . HIS A 1 216 ? -27.258 39.822 -44.544 1.00 37.72 216 HIS A N 1
ATOM 1738 C CA . HIS A 1 216 ? -27.107 41.229 -44.960 1.00 37.72 216 HIS A CA 1
ATOM 1739 C C . HIS A 1 216 ? -25.632 41.639 -45.037 1.00 37.72 216 HIS A C 1
ATOM 1741 O O . HIS A 1 216 ? -24.839 41.142 -44.208 1.00 37.72 216 HIS A O 1
#

Radius of gyration: 23.75 Å; chains: 1; bounding box: 59×58×76 Å

Secondary structure (DSSP, 8-state):
---------EEEEES---SHHHHTTPEEEPPPHHHHHHHHHHHHH-HHHHHHHHHHHHGGGGSPEEEEEE-TT----S-SSEEEEEE-SSEEEEEEE----GGGSTT-EEEEEEE-TTS-EEEEEEEPPSSSEEEEEEETTT--EEEEEEEEEETTEEEEEEE-TTS-TTS-EEEEEE--SSS--SS-PEEEPPPPPTT---S-------------